Protein 7O9V (pdb70)

Sequence (246 aa):
MKQIEMKIEEILSKIYHIENEIARIKKLISQKANSQDVYNKTDLYPKTDLYTKTEMDTAMKQIEWKIEEILSKIYHIENEIGMKQIEMKIEEILSKIYHIENEIARIKKLISQKANSQDVYNKTDLYPKTDLYTKTEMDTAMKQIEWKIEEILSKIYHIENEIARMKQIEMKIEEILSKIYHIENEIARIKKLISQKANSQDVYNKTDLYPKTDLYTKTEMDTAMKQIEWKIEEILSKIYHIENEI

InterPro domains:
  IPR003961 Fibronectin type III [SM00060] (435-527)
  IPR003961 Fibronectin type III [SM00060] (544-638)
  IPR003961 Fibronectin type III [SM00060] (1003-1097)
  IPR003961 Fibronectin type III [SM00060] (1113-1208)
  IPR003961 Fibronectin type III [cd00063] (1116-1207)
  IPR013517 FG-GAP repeat [PF13517] (818-880)
  IPR013517 FG-GAP repeat [PF13517] (919-979)
  IPR013783 Immunoglobulin-like fold [G3DSA:2.60.40.10] (549-648)
  IPR013783 Immunoglobulin-like fold [G3DSA:2.60.40.10] (989-1116)
  IPR013783 Immunoglobulin-like fold [G3DSA:2.60.40.10] (1117-1208)
  IPR028994 Integrin alpha, N-terminal [SSF69318] (662-984)
  IPR036116 Fibronectin type III superfamily [SSF49265] (1002-1206)

Structure (mmCIF, N/CA/C/O backbone):
data_7O9V
#
_entry.id   7O9V
#
_cell.length_a   42.827
_cell.length_b   34.649
_cell.length_c   82.547
_cell.angle_alpha   90.000
_cell.angle_beta   93.480
_cell.angle_gamma   90.000
#
_symmetry.space_group_name_H-M   'P 1 21 1'
#
loop_
_entity.id
_entity.type
_entity.pdbx_description
1 polymer 'General control transcription factor GCN4,hypothetical protein OMM_04225 residues 244-274 from Candidatus Magnetoglobus multicellularis fused to GCN4 adaptors,General control transcription factor GCN4'
2 water water
#
loop_
_atom_site.group_PDB
_atom_site.id
_atom_site.type_symbol
_atom_site.label_atom_id
_atom_site.label_alt_id
_atom_site.label_comp_id
_atom_sit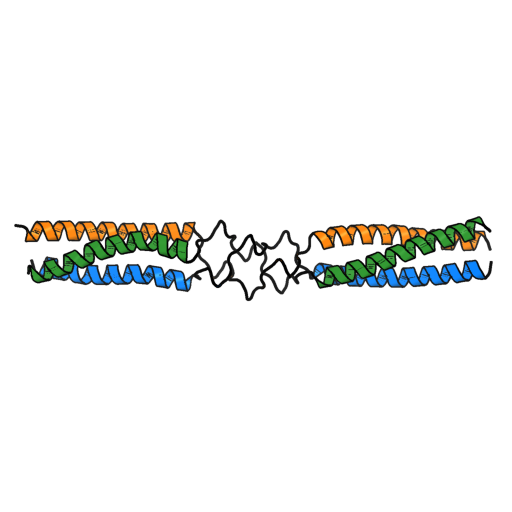e.label_asym_id
_atom_site.label_entity_id
_atom_site.label_seq_id
_atom_site.pdbx_PDB_ins_code
_atom_site.Cartn_x
_atom_site.Cartn_y
_atom_site.Cartn_z
_atom_site.occupancy
_atom_site.B_iso_or_equiv
_atom_site.auth_seq_id
_atom_site.auth_comp_id
_atom_site.auth_asym_id
_atom_site.auth_atom_id
_atom_site.pdbx_PDB_model_num
ATOM 1 N N . MET A 1 6 ? 24.449 3.871 -19.574 1.00 66.70 216 MET A N 1
ATOM 2 C CA . MET A 1 6 ? 24.232 2.454 -19.131 1.00 66.69 216 MET A CA 1
ATOM 3 C C . MET A 1 6 ? 25.166 2.010 -18.013 1.00 62.09 216 MET A C 1
ATOM 4 O O . MET A 1 6 ? 24.691 1.416 -17.027 1.00 62.08 216 MET A O 1
ATOM 9 N N . LYS A 1 7 ? 26.472 2.269 -18.155 1.00 57.60 217 LYS A N 1
ATOM 10 C CA . LYS A 1 7 ? 27.468 1.948 -17.098 1.00 55.04 217 LYS A C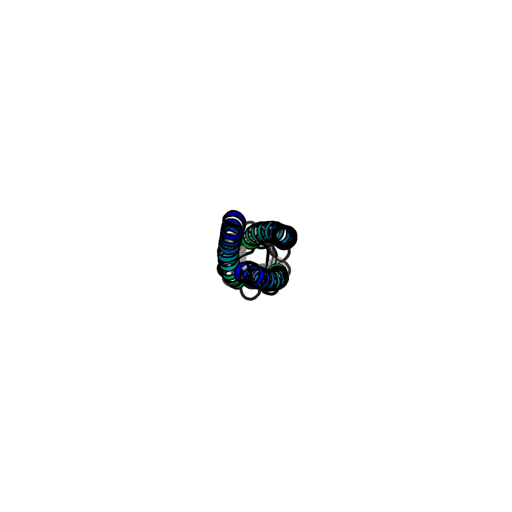A 1
ATOM 11 C C . LYS A 1 7 ? 27.142 2.608 -15.745 1.00 51.23 217 LYS A C 1
ATO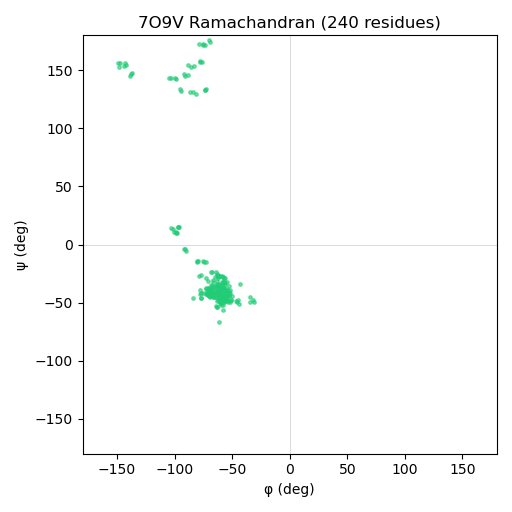M 12 O O . LYS A 1 7 ? 27.443 2.056 -14.679 1.00 46.93 217 LYS A O 1
ATOM 14 N N . GLN A 1 8 ? 26.488 3.766 -15.805 1.00 47.92 218 GLN A N 1
ATOM 15 C CA . GLN A 1 8 ? 26.121 4.501 -14.613 1.00 48.14 218 GLN A CA 1
ATOM 16 C C . GLN A 1 8 ? 24.935 3.957 -13.883 1.00 43.42 218 GLN A C 1
ATOM 17 O O . GLN A 1 8 ? 24.924 3.887 -12.659 1.00 40.56 218 GLN A O 1
ATOM 23 N N . ILE A 1 9 ? 23.932 3.574 -14.645 1.00 43.51 219 ILE A N 1
ATOM 24 C CA . ILE A 1 9 ? 22.783 2.924 -14.090 1.00 43.25 219 ILE A CA 1
ATOM 25 C C . ILE A 1 9 ? 23.244 1.634 -13.417 1.00 40.54 219 ILE A C 1
ATOM 26 O O . ILE A 1 9 ? 22.918 1.403 -12.257 1.00 38.53 219 ILE A O 1
ATOM 31 N N . GLU A 1 10 ? 24.029 0.816 -14.107 1.00 40.47 220 GLU A N 1
ATOM 32 C CA . GLU A 1 10 ? 24.464 -0.445 -13.491 1.00 42.47 220 GLU A CA 1
ATOM 33 C C . GLU A 1 10 ? 25.195 -0.248 -12.135 1.00 38.63 220 GLU A C 1
ATOM 34 O O . GLU A 1 10 ? 25.056 -1.070 -11.172 1.00 37.03 220 GLU A O 1
ATOM 40 N N . MET A 1 11 ? 25.951 0.855 -12.064 1.00 37.52 221 MET A N 1
ATOM 41 C CA . MET A 1 11 ? 26.725 1.213 -10.874 1.00 35.84 221 MET A CA 1
ATOM 42 C C . MET A 1 11 ? 25.862 1.702 -9.753 1.00 31.32 221 MET A C 1
ATOM 43 O O . MET A 1 11 ? 26.172 1.461 -8.590 1.00 28.26 221 MET A O 1
ATOM 48 N N . LYS A 1 12 ? 24.832 2.473 -10.123 1.00 29.04 222 LYS A N 1
ATOM 49 C CA . LYS A 1 12 ? 23.867 2.961 -9.195 1.00 26.51 222 LYS A CA 1
ATOM 50 C C . LYS A 1 12 ? 23.072 1.789 -8.663 1.00 23.28 222 LYS A C 1
ATOM 51 O O . LYS A 1 12 ? 22.826 1.721 -7.471 1.00 21.60 222 LYS A O 1
ATOM 57 N N . ILE A 1 13 ? 22.694 0.837 -9.494 1.00 22.13 223 ILE A N 1
ATOM 58 C CA . ILE A 1 13 ? 22.020 -0.363 -8.960 1.00 22.21 223 ILE A CA 1
ATOM 59 C C . ILE A 1 13 ? 22.784 -1.014 -7.784 1.00 21.18 223 ILE A C 1
ATOM 60 O O . ILE A 1 13 ? 22.192 -1.349 -6.753 1.00 20.55 223 ILE A O 1
ATOM 65 N N . GLU A 1 14 ? 24.094 -1.199 -7.968 1.00 22.19 224 GLU A N 1
ATOM 66 C CA . GLU A 1 14 ? 24.928 -1.789 -6.982 1.00 22.09 224 GLU A CA 1
ATOM 67 C C . GLU A 1 14 ? 25.029 -1.005 -5.704 1.00 20.71 224 GLU A C 1
ATOM 68 O O . GLU A 1 14 ? 25.047 -1.544 -4.603 1.00 19.15 224 GLU A O 1
ATOM 74 N N . GLU A 1 15 ? 25.114 0.309 -5.854 1.00 21.65 225 GLU A N 1
ATOM 75 C CA . GLU A 1 15 ? 25.088 1.257 -4.735 1.00 21.58 225 GLU A CA 1
ATOM 76 C C . GLU A 1 15 ? 23.783 1.223 -3.953 1.00 19.89 225 GLU A C 1
ATOM 77 O O . GLU A 1 15 ? 23.769 1.157 -2.736 1.00 19.75 225 GLU A O 1
ATOM 83 N N . ILE A 1 16 ? 22.662 1.160 -4.645 1.00 18.67 226 ILE A N 1
ATOM 84 C CA . ILE A 1 16 ? 21.404 0.938 -3.997 1.00 17.82 226 ILE A CA 1
ATOM 85 C C . ILE A 1 16 ? 21.343 -0.383 -3.244 1.00 16.56 226 ILE A C 1
ATOM 86 O O . ILE A 1 16 ? 21.014 -0.414 -2.048 1.00 15.33 226 ILE A O 1
ATOM 91 N N . LEU A 1 17 ? 21.727 -1.468 -3.907 1.00 16.82 227 LEU A N 1
ATOM 92 C CA . LEU A 1 17 ? 21.787 -2.756 -3.195 1.00 16.66 227 LEU A CA 1
ATOM 93 C C . LEU A 1 17 ? 22.594 -2.718 -1.918 1.00 15.93 227 LEU A C 1
ATOM 94 O O . LEU A 1 17 ? 22.176 -3.250 -0.921 1.00 15.41 227 LEU A O 1
ATOM 99 N N . SER A 1 18 ? 23.721 -2.037 -1.929 1.00 16.46 228 SER A N 1
ATOM 100 C CA . SER A 1 18 ? 24.528 -1.911 -0.719 1.00 17.79 228 SER A CA 1
ATOM 101 C C . SER A 1 18 ? 23.834 -1.210 0.440 1.00 18.46 228 SER A C 1
ATOM 102 O O . SER A 1 18 ? 23.946 -1.629 1.607 1.00 18.92 228 SER A O 1
ATOM 105 N N . LYS A 1 19 ? 23.119 -0.119 0.102 1.00 18.77 229 LYS A N 1
ATOM 106 C CA . LYS A 1 19 ? 22.333 0.597 1.011 1.00 19.13 229 LYS A CA 1
ATOM 107 C C . LYS A 1 19 ? 21.239 -0.259 1.541 1.00 17.67 229 LYS A C 1
ATOM 108 O O . LYS A 1 19 ? 20.983 -0.283 2.738 1.00 17.19 229 LYS A O 1
ATOM 114 N N . ILE A 1 20 ? 20.616 -1.004 0.671 1.00 16.83 230 ILE A N 1
ATOM 115 C CA . ILE A 1 20 ? 19.630 -1.983 1.146 1.00 16.95 230 ILE A CA 1
ATOM 116 C C . ILE A 1 20 ? 20.211 -2.995 2.112 1.00 16.67 230 ILE A C 1
ATOM 117 O O . ILE A 1 20 ? 19.606 -3.265 3.159 1.00 16.66 230 ILE A O 1
ATOM 122 N N . TYR A 1 21 ? 21.379 -3.547 1.802 1.00 17.65 231 TYR A N 1
ATOM 123 C CA . TYR A 1 21 ? 21.956 -4.495 2.755 1.00 18.34 231 TYR A CA 1
ATOM 124 C C . TYR A 1 21 ? 22.190 -3.898 4.155 1.00 17.61 231 TYR A C 1
ATOM 125 O O . TYR A 1 21 ? 21.829 -4.443 5.182 1.00 17.43 231 TYR A O 1
ATOM 134 N N . HIS A 1 22 ? 22.713 -2.702 4.169 1.00 18.33 232 HIS A N 1
ATOM 135 C CA . HIS A 1 22 ? 22.964 -1.995 5.405 1.00 19.45 232 HIS A CA 1
ATOM 136 C C . HIS A 1 22 ? 21.731 -1.620 6.164 1.00 18.89 232 HIS A C 1
ATOM 137 O O . HIS A 1 22 ? 21.674 -1.846 7.381 1.00 19.76 232 HIS A O 1
ATOM 144 N N . ILE A 1 23 ? 20.702 -1.134 5.474 1.00 18.93 233 ILE A N 1
ATOM 145 C CA . ILE A 1 23 ? 19.401 -0.942 6.105 1.00 19.28 233 ILE A CA 1
ATOM 146 C C . ILE A 1 23 ? 18.869 -2.240 6.721 1.00 19.09 233 ILE A C 1
ATOM 147 O O . ILE A 1 23 ? 18.392 -2.229 7.837 1.00 19.20 233 ILE A O 1
ATOM 152 N N . GLU A 1 24 ? 18.945 -3.366 6.021 1.00 19.43 234 GLU A N 1
ATOM 153 C CA . GLU A 1 24 ? 18.432 -4.598 6.599 1.00 19.90 234 GLU A CA 1
ATOM 154 C C . GLU A 1 24 ? 19.175 -4.986 7.886 1.00 20.30 234 GLU A C 1
ATOM 155 O O . GLU A 1 24 ? 18.598 -5.533 8.825 1.00 19.38 234 GLU A O 1
ATOM 161 N N . ASN A 1 25 ? 20.472 -4.691 7.933 1.00 21.03 235 ASN A N 1
ATOM 162 C CA . ASN A 1 25 ? 21.269 -4.952 9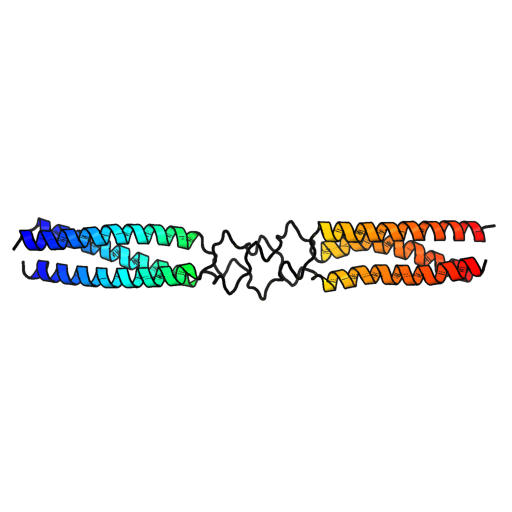.125 1.00 22.74 235 ASN A CA 1
ATOM 163 C C . ASN A 1 25 ? 20.860 -4.090 10.297 1.00 22.40 235 ASN A C 1
ATOM 164 O O . ASN A 1 25 ? 20.761 -4.525 11.448 1.00 22.11 235 ASN A O 1
ATOM 169 N N . GLU A 1 26 ? 20.631 -2.819 10.008 1.00 24.48 236 GLU A N 1
ATOM 170 C CA . GLU A 1 26 ? 20.121 -1.883 11.020 1.00 25.53 236 GLU A CA 1
ATOM 171 C C . GLU A 1 26 ? 18.775 -2.324 11.530 1.00 23.90 236 GLU A C 1
ATOM 172 O O . GLU A 1 26 ? 18.532 -2.310 12.709 1.00 23.51 236 GLU A O 1
ATOM 178 N N . ILE A 1 27 ? 17.884 -2.688 10.634 1.00 22.05 237 ILE A N 1
ATOM 179 C CA . ILE A 1 27 ? 16.581 -3.160 11.069 1.00 23.01 237 ILE A CA 1
ATOM 180 C C . ILE A 1 27 ? 16.666 -4.344 12.065 1.00 23.51 237 ILE A C 1
ATOM 181 O O . ILE A 1 27 ? 16.009 -4.356 13.078 1.00 23.71 237 ILE A O 1
ATOM 186 N N . ALA A 1 28 ? 17.499 -5.338 11.766 1.00 23.97 238 ALA A N 1
ATOM 187 C CA . ALA A 1 28 ? 17.678 -6.461 12.666 1.00 24.89 238 ALA A CA 1
ATOM 188 C C . ALA A 1 28 ? 18.165 -6.037 14.059 1.00 26.20 238 ALA A C 1
ATOM 189 O O . ALA A 1 28 ? 17.649 -6.474 15.065 1.00 25.65 238 ALA A O 1
ATOM 191 N N . ARG A 1 29 ? 19.161 -5.172 14.086 1.00 28.12 239 ARG A N 1
ATOM 192 C CA . ARG A 1 29 ? 19.659 -4.570 15.318 1.00 31.63 239 ARG A CA 1
ATOM 193 C C . ARG A 1 29 ? 18.601 -3.801 16.105 1.00 31.46 239 ARG A C 1
ATOM 194 O O . ARG A 1 29 ? 18.501 -3.918 17.314 1.00 32.53 239 ARG A O 1
ATOM 202 N N . ILE A 1 30 ? 17.856 -2.957 15.414 1.00 30.61 240 ILE A N 1
ATOM 203 C CA . ILE A 1 30 ? 16.755 -2.217 16.025 1.00 29.98 240 ILE A CA 1
ATOM 204 C C . ILE A 1 30 ? 15.743 -3.147 16.649 1.00 28.85 240 ILE A C 1
ATOM 205 O O . ILE A 1 30 ? 15.322 -2.937 17.779 1.00 28.61 240 ILE A O 1
ATOM 210 N N . LYS A 1 31 ? 15.338 -4.182 15.925 1.00 28.08 241 LYS A N 1
ATOM 211 C CA . LYS A 1 31 ? 14.401 -5.154 16.483 1.00 28.86 241 LYS A CA 1
ATOM 212 C C . LYS A 1 31 ? 14.885 -5.830 17.762 1.00 30.67 241 LYS A C 1
ATOM 213 O O . LYS A 1 31 ? 14.077 -6.117 18.644 1.00 32.23 241 LYS A O 1
ATOM 219 N N . LYS A 1 32 ? 16.191 -6.101 17.846 1.00 31.27 242 LYS A N 1
ATOM 220 C CA . LYS A 1 32 ? 16.808 -6.656 19.053 1.00 33.30 242 LYS A CA 1
ATOM 221 C C . LYS A 1 32 ? 16.725 -5.702 20.239 1.00 33.03 242 LYS A C 1
ATOM 222 O O . LYS A 1 32 ? 16.382 -6.109 21.361 1.00 33.47 242 LYS A O 1
ATOM 228 N N . LEU A 1 33 ? 16.980 -4.428 19.984 1.00 32.24 243 LEU A N 1
ATOM 229 C CA . LEU A 1 33 ? 16.912 -3.408 21.019 1.00 34.47 243 LEU A CA 1
ATOM 230 C C . LEU A 1 33 ? 15.502 -3.114 21.432 1.00 35.67 243 LEU A C 1
ATOM 231 O O . LEU A 1 33 ? 15.224 -2.966 22.616 1.00 38.99 243 LEU A O 1
ATOM 236 N N . ILE A 1 34 ? 14.610 -3.030 20.455 1.00 35.07 244 ILE A N 1
ATOM 237 C CA . ILE A 1 34 ? 13.199 -2.839 20.727 1.00 36.73 244 ILE A CA 1
ATOM 238 C C . ILE A 1 34 ? 12.686 -3.889 21.698 1.00 36.46 244 ILE A C 1
ATOM 239 O O . ILE A 1 34 ? 11.849 -3.602 22.544 1.00 38.96 244 ILE A O 1
ATOM 244 N N . SER A 1 35 ? 13.136 -5.125 21.539 1.00 35.64 245 SER A N 1
ATOM 245 C CA . SER A 1 35 ? 12.620 -6.229 22.334 1.00 35.51 245 SER A CA 1
ATOM 246 C C . SER A 1 35 ? 13.131 -6.155 23.772 1.00 35.78 245 SER A C 1
ATOM 247 O O . SER A 1 35 ? 12.579 -6.798 24.652 1.00 37.42 245 SER A O 1
ATOM 250 N N . GLN A 1 36 ? 14.153 -5.354 24.025 1.00 44.64 246 GLN A N 1
ATOM 251 C CA . GLN A 1 36 ? 14.584 -5.145 25.385 1.00 42.90 246 G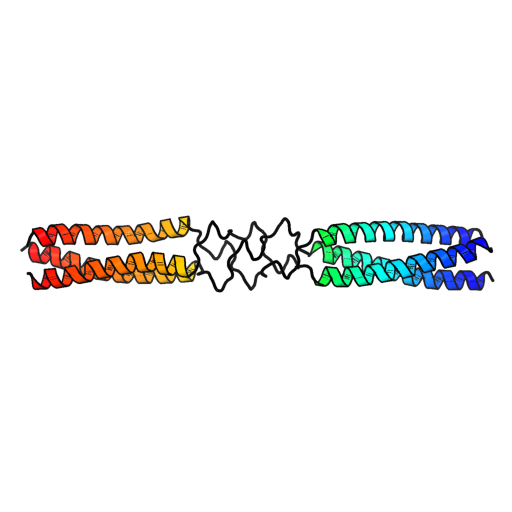LN A CA 1
ATOM 252 C C . GLN A 1 36 ? 13.894 -3.983 26.046 1.00 40.88 246 GLN A C 1
ATOM 253 O O . GLN A 1 36 ? 14.114 -3.761 27.220 1.00 39.76 246 GLN A O 1
ATOM 259 N N . LYS A 1 37 ? 13.075 -3.225 25.316 1.00 40.67 247 LYS A N 1
ATOM 260 C CA . LYS A 1 37 ? 12.317 -2.098 25.903 1.00 40.00 247 LYS A CA 1
ATOM 261 C C . LYS A 1 37 ? 10.978 -2.517 26.472 1.00 40.89 247 LYS A C 1
ATOM 262 O O . LYS A 1 37 ? 10.403 -3.519 26.073 1.00 42.18 247 LYS A O 1
ATOM 268 N N . ALA A 1 38 ? 10.512 -1.733 27.437 1.00 40.30 248 ALA A N 1
ATOM 269 C CA . ALA A 1 38 ? 9.274 -2.002 28.127 1.00 41.49 248 ALA A CA 1
ATOM 270 C C . ALA A 1 38 ? 8.062 -1.460 27.354 1.00 44.01 248 ALA A C 1
ATOM 271 O O . ALA A 1 38 ? 8.067 -0.309 26.966 1.00 44.05 248 ALA A O 1
ATOM 273 N N . ASN A 1 39 ? 7.033 -2.293 27.177 1.00 47.06 249 ASN A N 1
ATOM 274 C CA . ASN A 1 39 ? 5.789 -1.860 26.554 1.00 52.20 249 ASN A CA 1
ATOM 275 C C . ASN A 1 39 ? 5.043 -1.004 27.519 1.00 54.04 249 ASN A C 1
ATOM 276 O O . ASN A 1 39 ? 4.909 -1.378 28.666 1.00 51.76 249 ASN A O 1
ATOM 281 N N . SER A 1 40 ? 4.548 0.146 27.076 1.00 58.41 250 SER A N 1
ATOM 282 C CA . SER A 1 40 ? 3.878 1.021 28.011 1.00 61.22 250 SER A CA 1
ATOM 283 C C . SER A 1 40 ? 2.646 0.356 28.603 1.00 65.52 250 SER A C 1
ATOM 284 O O . SER A 1 40 ? 2.245 0.684 29.700 1.00 65.32 250 SER A O 1
ATOM 287 N N . GLN A 1 41 ? 2.056 -0.574 27.857 1.00 70.55 251 GLN A N 1
ATOM 288 C CA . GLN A 1 41 ? 0.960 -1.431 28.338 1.00 76.21 251 GLN A CA 1
ATOM 289 C C . GLN A 1 41 ? 1.306 -2.248 29.575 1.00 72.29 251 GLN A C 1
ATOM 290 O O . GLN A 1 41 ? 0.434 -2.544 30.372 1.00 76.09 251 GLN A O 1
ATOM 296 N N . ASP A 1 42 ? 2.562 -2.646 29.712 1.00 67.07 252 ASP A N 1
ATOM 297 C CA . ASP A 1 42 ? 2.987 -3.513 30.814 1.00 64.31 252 ASP A CA 1
ATOM 298 C C . ASP A 1 42 ? 3.604 -2.735 31.991 1.00 59.66 252 ASP A C 1
ATOM 299 O O . ASP A 1 42 ? 4.278 -3.327 32.828 1.00 57.16 252 ASP A O 1
ATOM 304 N N . VAL A 1 43 ? 3.421 -1.418 32.036 1.00 59.45 253 VAL A N 1
ATOM 305 C CA . VAL A 1 43 ? 3.976 -0.608 33.098 1.00 55.90 253 VAL A CA 1
ATOM 306 C C . VAL A 1 43 ? 2.994 0.485 33.428 1.00 59.96 253 VAL A C 1
ATOM 307 O O . VAL A 1 43 ? 2.178 0.872 32.595 1.00 65.39 253 VAL A O 1
ATOM 311 N N . TYR A 1 44 ? 3.044 0.958 34.657 1.00 58.11 254 TYR A N 1
ATOM 312 C CA . TYR A 1 44 ? 2.276 2.131 35.034 1.00 62.74 254 TYR A CA 1
ATOM 313 C C . TYR A 1 44 ? 3.173 3.323 34.825 1.00 63.06 254 TYR A C 1
ATOM 314 O O . TYR A 1 44 ? 4.383 3.232 35.022 1.00 60.05 254 TYR A O 1
ATOM 323 N N . ASN A 1 45 ? 2.577 4.444 34.444 1.00 69.68 255 ASN A N 1
ATOM 324 C CA . ASN A 1 45 ? 3.294 5.709 34.367 1.00 72.35 255 ASN A CA 1
ATOM 325 C C . ASN A 1 45 ? 3.529 6.267 35.762 1.00 72.90 255 ASN A C 1
ATOM 326 O O . ASN A 1 45 ? 2.989 5.756 36.729 1.00 71.18 255 ASN A O 1
ATOM 331 N N . LYS A 1 46 ? 4.311 7.338 35.840 1.00 76.20 256 LYS A N 1
ATOM 332 C CA . LYS A 1 46 ? 4.497 8.117 37.070 1.00 78.93 256 LYS A CA 1
ATOM 333 C C . LYS A 1 46 ? 3.175 8.679 37.632 1.00 85.52 256 LYS A C 1
ATOM 334 O O . LYS A 1 46 ? 3.039 8.907 38.839 1.00 85.61 256 LYS A O 1
ATOM 340 N N . THR A 1 47 ? 2.208 8.915 36.748 1.00 91.83 257 THR A N 1
ATOM 341 C CA . THR A 1 47 ? 0.893 9.401 37.155 1.00 99.48 257 THR A CA 1
ATOM 342 C C . THR A 1 47 ? -0.029 8.295 37.685 1.00 97.59 257 THR A C 1
ATOM 343 O O . THR A 1 47 ? -1.039 8.596 38.293 1.00 103.33 257 THR A O 1
ATOM 347 N N . ASP A 1 48 ? 0.311 7.030 37.450 1.00 91.92 258 ASP A N 1
ATOM 348 C CA . ASP A 1 48 ? -0.498 5.898 37.938 1.00 90.19 258 ASP A CA 1
ATOM 349 C C . ASP A 1 48 ? 0.077 5.300 39.228 1.00 81.85 258 ASP A C 1
ATOM 350 O O . ASP A 1 48 ? -0.357 4.231 39.679 1.00 77.24 258 ASP A O 1
ATOM 355 N N . LEU A 1 49 ? 1.038 6.007 39.818 1.00 78.90 259 LEU A N 1
ATOM 356 C CA . LEU A 1 49 ? 1.803 5.483 40.917 1.00 73.58 259 LEU A CA 1
ATOM 357 C C . LEU A 1 49 ? 2.218 6.574 41.875 1.00 76.06 259 LEU A C 1
ATOM 358 O O . LEU A 1 49 ? 2.364 7.747 41.505 1.00 80.46 259 LEU A O 1
ATOM 363 N N . TYR A 1 50 ? 2.398 6.141 43.120 1.00 73.35 260 TYR A N 1
ATOM 364 C CA . TYR A 1 50 ? 3.036 6.912 44.173 1.00 74.64 260 TYR A CA 1
ATOM 365 C C . TYR A 1 50 ?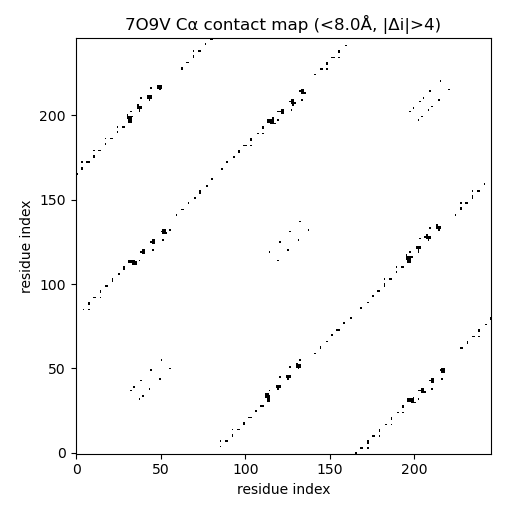 4.483 6.444 44.309 1.00 69.15 260 TYR A C 1
ATOM 366 O O . TYR A 1 50 ? 4.759 5.237 44.212 1.00 64.22 260 TYR A O 1
ATOM 375 N N . PRO A 1 51 ? 5.400 7.384 44.593 1.00 72.14 261 PRO A N 1
ATOM 376 C CA . PRO A 1 51 ? 6.792 7.055 44.864 1.00 69.91 261 PRO A CA 1
ATOM 377 C C . PRO A 1 51 ? 7.011 6.470 46.261 1.00 67.77 261 PRO A C 1
ATOM 378 O O . PRO A 1 51 ? 6.204 6.703 47.173 1.00 68.56 261 PRO A O 1
ATOM 382 N N . LYS A 1 52 ? 8.112 5.734 46.410 1.00 64.90 262 LYS A N 1
ATOM 383 C CA . LYS A 1 52 ? 8.645 5.318 47.714 1.00 64.47 262 LYS A CA 1
ATOM 384 C C . LYS A 1 52 ? 8.401 6.320 48.860 1.00 68.91 262 LYS A C 1
ATOM 385 O O . LYS A 1 52 ? 7.968 5.958 49.965 1.00 67.24 262 LYS A O 1
ATOM 391 N N . THR A 1 53 ? 8.700 7.581 48.584 1.00 74.27 263 THR A N 1
ATOM 392 C CA . THR A 1 53 ? 8.607 8.628 49.599 1.00 79.58 263 THR A CA 1
ATOM 393 C C . THR A 1 53 ? 7.182 8.849 50.145 1.00 78.72 263 THR A C 1
ATOM 394 O O . THR A 1 53 ? 7.032 9.303 51.275 1.00 81.24 263 THR A O 1
ATOM 398 N N . ASP A 1 54 ? 6.163 8.517 49.346 1.00 75.15 264 ASP A N 1
ATOM 399 C CA . ASP A 1 54 ? 4.752 8.742 49.694 1.00 75.74 264 ASP A CA 1
ATOM 400 C C . ASP A 1 54 ? 3.999 7.505 50.219 1.00 69.48 264 ASP A C 1
ATOM 401 O O . ASP A 1 54 ? 2.772 7.526 50.315 1.00 69.32 264 ASP A O 1
ATOM 406 N N . LEU A 1 55 ? 4.728 6.427 50.525 1.00 64.01 265 LEU A N 1
ATOM 407 C CA . LEU A 1 55 ? 4.134 5.124 50.882 1.00 57.87 265 LEU A CA 1
ATOM 408 C C . LEU A 1 55 ? 4.834 4.441 52.039 1.00 56.71 265 LEU A C 1
ATOM 409 O O . LEU A 1 55 ? 6.066 4.577 52.217 1.00 57.80 265 LEU A O 1
ATOM 414 N N . TYR A 1 56 ? 4.027 3.715 52.820 1.00 54.77 266 TYR A N 1
ATOM 415 C CA . TYR A 1 56 ? 4.525 2.790 53.791 1.00 53.00 266 TYR A CA 1
ATOM 416 C C . TYR A 1 56 ? 4.568 1.413 53.179 1.00 48.59 266 TYR A C 1
ATOM 417 O O . TYR A 1 56 ? 3.595 0.958 52.562 1.00 48.10 266 TYR A O 1
ATOM 426 N N . THR A 1 57 ? 5.709 0.765 53.374 1.00 46.96 267 THR A N 1
ATOM 427 C CA . THR A 1 57 ? 5.930 -0.650 53.072 1.00 44.19 267 THR A CA 1
ATOM 428 C C . THR A 1 57 ? 5.157 -1.530 54.031 1.00 43.44 267 THR A C 1
ATOM 429 O O . THR A 1 57 ? 4.559 -1.010 54.982 1.00 43.99 267 THR A O 1
ATOM 433 N N . LYS A 1 58 ? 5.197 -2.850 53.819 1.00 42.59 268 LYS A N 1
ATOM 434 C CA . LYS A 1 58 ? 4.576 -3.798 54.757 1.00 43.30 268 LYS A CA 1
ATOM 435 C C . LYS A 1 58 ? 5.088 -3.610 56.187 1.00 44.60 268 LYS A C 1
ATOM 436 O O . LYS A 1 58 ? 4.292 -3.583 57.134 1.00 44.39 268 LYS A O 1
ATOM 442 N N . THR A 1 59 ? 6.404 -3.466 56.373 1.00 45.70 269 THR A N 1
ATOM 443 C CA . THR A 1 59 ? 6.932 -3.350 57.738 1.00 48.30 269 THR A CA 1
ATOM 444 C C . THR A 1 59 ? 6.532 -2.054 58.412 1.00 47.94 269 THR A C 1
ATOM 445 O O . THR A 1 59 ? 6.216 -2.033 59.584 1.00 49.73 269 THR A O 1
ATOM 449 N N . GLU A 1 60 ? 6.545 -0.976 57.662 1.00 48.33 270 GLU A N 1
ATOM 450 C CA . GLU A 1 60 ? 6.137 0.296 58.194 1.00 50.86 270 GLU A CA 1
ATOM 451 C C . GLU A 1 60 ? 4.669 0.285 58.614 1.00 50.11 270 GLU A C 1
ATOM 452 O O . GLU A 1 60 ? 4.288 0.924 59.609 1.00 51.46 270 GLU A O 1
ATOM 458 N N . MET A 1 61 ? 3.852 -0.469 57.880 1.00 37.49 271 MET A N 1
ATOM 459 C CA . MET A 1 61 ? 2.454 -0.742 58.261 1.00 37.43 271 MET A CA 1
ATOM 460 C C . MET A 1 61 ? 2.313 -1.682 59.447 1.00 35.22 271 MET A C 1
ATOM 461 O O . MET A 1 61 ? 1.494 -1.453 60.326 1.00 34.68 271 MET A O 1
ATOM 466 N N . ASP A 1 62 ? 3.120 -2.728 59.482 1.00 34.22 272 ASP A N 1
ATOM 467 C CA . ASP A 1 62 ? 3.124 -3.642 60.597 1.00 34.21 272 ASP A CA 1
ATOM 468 C C . ASP A 1 62 ? 3.550 -2.943 61.882 1.00 33.17 272 ASP A C 1
ATOM 469 O O . ASP A 1 62 ? 3.055 -3.240 62.933 1.00 32.37 272 ASP A O 1
ATOM 474 N N . THR A 1 63 ? 4.480 -2.017 61.765 1.00 34.50 273 THR A N 1
ATOM 475 C CA . THR A 1 63 ? 4.883 -1.125 62.863 1.00 35.50 273 THR A CA 1
ATOM 476 C C . THR A 1 63 ? 3.783 -0.187 63.356 1.00 34.34 273 THR A C 1
ATOM 477 O O . THR A 1 63 ? 3.476 -0.104 64.541 1.00 33.44 273 THR A O 1
ATOM 481 N N . ALA A 1 64 ? 3.198 0.544 62.438 1.00 35.63 274 ALA A N 1
ATOM 482 C CA . ALA A 1 64 ? 2.093 1.421 62.785 1.00 35.90 274 ALA A CA 1
ATOM 483 C C . ALA A 1 64 ? 0.964 0.693 63.443 1.00 34.63 274 ALA A C 1
ATOM 484 O O . ALA A 1 64 ? 0.345 1.223 64.354 1.00 37.80 274 ALA A O 1
ATOM 486 N N . MET A 1 65 ? 0.662 -0.509 62.973 1.00 35.14 275 MET A N 1
ATOM 487 C CA . MET A 1 65 ? -0.437 -1.298 63.529 1.00 34.65 275 MET A CA 1
ATOM 488 C C . MET A 1 65 ? -0.083 -1.797 64.911 1.00 31.59 275 MET A C 1
ATOM 489 O O . MET A 1 65 ? -0.927 -1.847 65.768 1.00 29.19 275 MET A O 1
ATOM 494 N N . LYS A 1 66 ? 1.181 -2.169 65.125 1.00 30.74 276 LYS A N 1
ATOM 495 C CA . LYS A 1 66 ? 1.662 -2.687 66.399 1.00 29.15 276 LYS A CA 1
ATOM 496 C C . LYS A 1 66 ? 1.645 -1.600 67.394 1.00 28.13 276 LYS A C 1
ATOM 497 O O . LYS A 1 66 ? 1.397 -1.851 68.552 1.00 26.47 276 LYS A O 1
ATOM 503 N N . GLN A 1 67 ? 1.934 -0.381 66.947 1.00 30.10 277 GLN A N 1
ATOM 504 C CA . GLN A 1 67 ? 1.825 0.773 67.829 1.00 33.13 277 GLN A CA 1
ATOM 505 C C . GLN A 1 67 ? 0.454 0.811 68.484 1.00 30.66 277 GLN A C 1
ATOM 506 O O . GLN A 1 67 ? 0.330 1.099 69.653 1.00 29.55 277 GLN A O 1
ATOM 512 N N . ILE A 1 68 ? -0.587 0.519 67.713 1.00 30.56 278 ILE A N 1
ATOM 513 C CA . ILE A 1 68 ? -1.914 0.434 68.279 1.00 28.37 278 ILE A CA 1
ATOM 514 C C . ILE A 1 68 ? -2.069 -0.761 69.173 1.00 25.98 278 ILE A C 1
ATOM 515 O O . ILE A 1 68 ? -2.595 -0.643 70.251 1.00 25.60 278 ILE A O 1
ATOM 520 N N . GLU A 1 69 ? -1.595 -1.919 68.760 1.00 26.12 279 GLU A N 1
ATOM 521 C CA . GLU A 1 69 ? -1.706 -3.098 69.607 1.00 26.49 279 GLU A CA 1
ATOM 522 C C . GLU A 1 69 ? -0.953 -3.004 70.896 1.00 25.48 279 GLU A C 1
ATOM 523 O O . GLU A 1 69 ? -1.334 -3.633 71.888 1.00 25.40 279 GLU A O 1
ATOM 529 N N . TRP A 1 70 ? 0.162 -2.283 70.873 1.00 25.07 280 TRP A N 1
ATOM 530 C CA . TRP A 1 70 ? 0.954 -2.090 72.081 1.00 26.13 280 TRP A CA 1
ATOM 531 C C . TRP A 1 70 ? 0.216 -1.329 73.122 1.00 25.20 280 TRP A C 1
ATOM 532 O O . TRP A 1 70 ? 0.223 -1.695 74.273 1.00 24.55 280 TRP A O 1
ATOM 543 N N . LYS A 1 71 ? -0.434 -0.255 72.716 1.00 26.29 281 LYS A N 1
ATOM 544 C CA . LYS A 1 71 ? -1.281 0.460 73.626 1.00 26.30 281 LYS A CA 1
ATOM 545 C C . LYS A 1 71 ? -2.488 -0.317 74.087 1.00 24.22 281 LYS A C 1
ATOM 546 O O . LYS A 1 71 ? -2.809 -0.281 75.243 1.00 23.76 281 LYS A O 1
ATOM 552 N N . ILE A 1 72 ? -3.073 -1.122 73.238 1.00 22.90 282 ILE A N 1
ATOM 553 C CA . ILE A 1 72 ? -4.096 -2.041 73.708 1.00 23.18 282 ILE A CA 1
ATOM 554 C C . ILE A 1 72 ? -3.572 -2.977 74.817 1.00 22.34 282 ILE A C 1
ATOM 555 O O . ILE A 1 72 ? -4.246 -3.194 75.806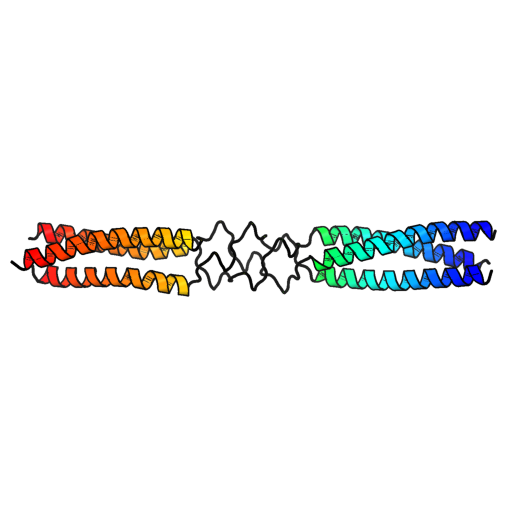 1.00 23.04 282 ILE A O 1
ATOM 560 N N . GLU A 1 73 ? -2.383 -3.525 74.653 1.00 22.53 283 GLU A N 1
ATOM 561 C CA . GLU A 1 73 ? -1.782 -4.368 75.688 1.00 23.14 283 GLU A CA 1
ATOM 562 C C . GLU A 1 73 ? -1.526 -3.675 76.998 1.00 21.98 283 GLU A C 1
ATOM 563 O O . GLU A 1 73 ? -1.835 -4.163 78.043 1.00 20.68 283 GLU A O 1
ATOM 569 N N . GLU A 1 74 ? -0.935 -2.502 76.896 1.00 22.27 284 GLU A N 1
ATOM 570 C CA . GLU A 1 74 ? -0.813 -1.558 78.005 1.00 22.61 284 GLU A CA 1
ATOM 571 C C . GLU A 1 74 ? -2.098 -1.370 78.793 1.00 21.36 284 GLU A C 1
ATOM 572 O O . GLU A 1 74 ? -2.118 -1.466 80.035 1.00 22.63 284 GLU A O 1
ATOM 578 N N . ILE A 1 75 ? -3.191 -1.131 78.091 1.00 20.09 285 ILE A N 1
ATOM 579 C CA . ILE A 1 75 ? -4.469 -0.940 78.745 1.00 19.95 285 ILE A CA 1
ATOM 580 C C . ILE A 1 75 ? -4.990 -2.233 79.344 1.00 19.20 285 ILE A C 1
ATOM 581 O O . ILE A 1 75 ? -5.553 -2.246 80.428 1.00 19.32 285 ILE A O 1
ATOM 586 N N . LEU A 1 76 ? -4.820 -3.334 78.624 1.00 19.03 286 LEU A N 1
ATOM 587 C CA . LEU A 1 76 ? -5.231 -4.666 79.170 1.00 20.02 286 LEU A CA 1
ATOM 588 C C . LEU A 1 76 ? -4.587 -4.993 80.493 1.00 21.33 286 LEU A C 1
ATOM 589 O O . LEU A 1 76 ? -5.272 -5.467 81.391 1.00 21.58 286 LEU A O 1
ATOM 594 N N . SER A 1 77 ? -3.294 -4.642 80.643 1.00 22.23 287 SER A N 1
ATOM 595 C CA . SER A 1 77 ? -2.563 -4.884 81.905 1.00 24.29 287 SER A CA 1
ATOM 596 C C . SER A 1 77 ? -3.009 -4.055 83.089 1.00 25.44 287 SER A C 1
ATOM 597 O O . SER A 1 77 ? -2.837 -4.420 84.252 1.00 27.79 287 SER A O 1
ATOM 600 N N . LYS A 1 78 ? -3.619 -2.927 82.814 1.00 25.83 288 LYS A N 1
ATOM 601 C CA . LYS A 1 78 ? -4.117 -2.095 83.884 1.00 26.26 288 LYS A CA 1
ATOM 602 C C . LYS A 1 78 ? -5.444 -2.567 84.298 1.00 25.23 288 LYS A C 1
ATOM 603 O O . LYS A 1 78 ? -5.737 -2.582 85.463 1.00 25.77 288 LYS A O 1
ATOM 609 N N . ILE A 1 79 ? -6.289 -2.834 83.313 1.00 26.05 289 ILE A N 1
ATOM 610 C CA . ILE A 1 79 ? -7.738 -3.175 83.530 1.00 27.92 289 ILE A CA 1
ATOM 611 C C . ILE A 1 79 ? -7.916 -4.259 84.499 1.00 30.16 289 ILE A C 1
ATOM 612 O O . ILE A 1 79 ? -8.651 -4.123 85.470 1.00 30.65 289 ILE A O 1
ATOM 617 N N . TYR A 1 80 ? -7.157 -5.331 84.280 1.00 34.93 290 TYR A N 1
ATOM 618 C CA . TYR A 1 80 ? -7.291 -6.519 85.082 1.00 39.19 290 TYR A CA 1
ATOM 619 C C . TYR A 1 80 ? -6.628 -6.357 86.439 1.00 43.83 290 TYR A C 1
ATOM 620 O O . TYR A 1 80 ? -7.076 -6.959 87.372 1.00 49.64 290 TYR A O 1
ATOM 629 N N . HIS A 1 81 ? -5.619 -5.499 86.569 1.00 49.93 291 HIS A N 1
ATOM 630 C CA . HIS A 1 81 ? -5.167 -5.078 87.894 1.00 54.89 291 HIS A CA 1
ATOM 631 C C . HIS A 1 81 ? -6.227 -4.253 88.621 1.00 54.87 291 HIS A C 1
ATOM 632 O O . HIS A 1 81 ? -6.418 -4.372 89.828 1.00 65.36 291 HIS A O 1
ATOM 639 N N . ILE A 1 82 ? -6.870 -3.356 87.899 1.00 51.52 292 ILE A N 1
ATOM 640 C CA . ILE A 1 82 ? -7.877 -2.469 88.484 1.00 50.73 292 ILE A CA 1
ATOM 641 C C . ILE A 1 82 ? -9.135 -3.216 88.914 1.00 48.03 292 ILE A C 1
ATOM 642 O O . ILE A 1 82 ? -9.668 -2.972 89.997 1.00 45.45 292 ILE A O 1
ATOM 647 N N . GLU A 1 83 ? -9.611 -4.129 88.087 1.00 47.25 293 GLU A N 1
ATOM 648 C CA . GLU A 1 83 ? -10.754 -4.938 88.517 1.00 50.77 293 GLU A CA 1
ATOM 649 C C . GLU A 1 83 ? -10.375 -5.793 89.760 1.00 52.91 293 GLU A C 1
ATOM 650 O O . GLU A 1 83 ? -11.091 -5.790 90.782 1.00 51.31 293 GLU A O 1
ATOM 656 N N . ASN A 1 84 ? -9.170 -6.358 89.766 1.00 58.22 294 ASN A N 1
ATOM 657 C CA . ASN A 1 84 ? -8.730 -7.129 90.930 1.00 63.47 294 ASN A CA 1
ATOM 658 C C . ASN A 1 84 ? -8.555 -6.205 92.168 1.00 62.84 294 ASN A C 1
ATOM 659 O O . ASN A 1 84 ? -8.844 -6.609 93.282 1.00 64.85 294 ASN A O 1
ATOM 664 N N . GLU A 1 85 ? -8.192 -4.941 91.964 1.00 66.05 295 GLU A N 1
ATOM 665 C CA . GLU A 1 85 ? -8.117 -3.979 93.077 1.00 68.90 295 GLU A CA 1
ATOM 666 C C . GLU A 1 85 ? -9.484 -3.640 93.681 1.00 69.03 295 GLU A C 1
ATOM 667 O O . GLU A 1 85 ? -9.584 -3.470 94.889 1.00 75.70 295 GLU A O 1
ATOM 673 N N . ILE A 1 86 ? -10.532 -3.571 92.869 1.00 67.86 296 ILE A N 1
ATOM 674 C CA . ILE A 1 86 ? -11.915 -3.377 93.390 1.00 69.76 296 ILE A CA 1
ATOM 675 C C . ILE A 1 86 ? -12.409 -4.366 94.483 1.00 68.88 296 ILE A C 1
ATOM 676 O O . ILE A 1 86 ? -12.846 -3.952 95.592 1.00 64.36 296 ILE A O 1
ATOM 681 N N . GLY B 1 5 ? 21.876 -5.195 -22.376 1.00 72.49 215 GLY B N 1
ATOM 682 C CA . GLY B 1 5 ? 21.438 -5.764 -21.064 1.00 69.59 215 GLY B CA 1
ATOM 683 C C . GLY B 1 5 ? 20.433 -4.899 -20.332 1.00 66.87 215 GLY B C 1
ATOM 684 O O . GLY B 1 5 ? 20.522 -4.722 -19.123 1.00 66.02 215 GLY B O 1
ATOM 685 N N . MET B 1 6 ? 19.467 -4.366 -21.069 1.00 66.45 216 MET B N 1
ATOM 686 C CA . MET B 1 6 ? 18.382 -3.604 -20.467 1.00 64.31 216 MET B CA 1
ATOM 687 C C . MET B 1 6 ? 17.462 -4.499 -19.661 1.00 58.20 216 MET B C 1
ATOM 688 O O . MET B 1 6 ? 17.110 -4.150 -18.541 1.00 54.27 216 MET B O 1
ATOM 693 N N . LYS B 1 7 ? 17.091 -5.654 -20.215 1.00 53.56 217 LYS B N 1
ATOM 694 C CA . LYS B 1 7 ? 16.310 -6.655 -19.465 1.00 51.63 217 LYS B CA 1
ATOM 695 C C . LYS B 1 7 ? 16.949 -7.084 -18.143 1.00 49.03 217 LYS B C 1
ATOM 696 O O . LYS B 1 7 ? 16.266 -7.453 -17.177 1.00 46.08 217 LYS B O 1
ATOM 702 N N . GLN B 1 8 ? 18.267 -7.079 -18.125 1.00 47.99 218 GLN B N 1
ATOM 703 C CA . GLN B 1 8 ? 19.012 -7.491 -16.960 1.00 48.28 218 GLN B CA 1
ATOM 704 C C . GLN B 1 8 ? 19.056 -6.443 -15.873 1.00 43.38 218 GLN B C 1
ATOM 705 O O . GLN B 1 8 ? 18.974 -6.755 -14.703 1.00 44.32 218 GLN B O 1
ATOM 711 N N . ILE B 1 9 ? 19.192 -5.193 -16.266 1.00 40.97 219 ILE B N 1
ATOM 712 C CA . ILE B 1 9 ? 19.065 -4.093 -15.336 1.00 38.51 219 ILE B CA 1
ATOM 713 C C . ILE B 1 9 ? 17.676 -4.114 -14.742 1.00 35.69 219 ILE B C 1
ATOM 714 O O . ILE B 1 9 ? 17.516 -4.094 -13.514 1.00 34.67 219 ILE B O 1
ATOM 719 N N . GLU B 1 10 ? 16.673 -4.200 -15.603 1.00 34.72 220 GLU B N 1
ATOM 720 C CA . GLU B 1 10 ? 15.294 -4.256 -15.181 1.00 34.56 220 GLU B CA 1
ATOM 721 C C . GLU B 1 10 ? 15.059 -5.364 -14.146 1.00 32.95 220 GLU B C 1
ATOM 722 O O . GLU B 1 10 ? 14.272 -5.185 -13.267 1.00 30.78 220 GLU B O 1
ATOM 728 N N . MET B 1 11 ? 15.745 -6.504 -14.263 1.00 33.93 221 MET B N 1
ATOM 729 C CA . MET B 1 11 ? 15.661 -7.617 -13.301 1.00 34.52 221 MET B CA 1
ATOM 730 C C . MET B 1 11 ? 16.208 -7.340 -11.904 1.00 31.64 221 MET B C 1
ATOM 731 O O . MET B 1 11 ? 15.611 -7.735 -10.888 1.00 30.30 221 MET B O 1
ATOM 736 N N . LYS B 1 12 ? 17.388 -6.708 -11.854 1.00 30.84 222 LYS B N 1
ATOM 737 C CA . LYS B 1 12 ? 17.922 -6.186 -10.599 1.00 29.40 222 LYS B CA 1
ATOM 738 C C . LYS B 1 12 ? 17.015 -5.084 -10.022 1.00 27.01 222 LYS B C 1
ATOM 739 O O . LYS B 1 12 ? 16.740 -5.063 -8.841 1.00 25.15 222 LYS B O 1
ATOM 745 N N . ILE B 1 13 ? 16.477 -4.203 -10.843 1.00 27.69 223 ILE B N 1
ATOM 746 C CA . ILE B 1 13 ? 15.490 -3.239 -10.315 1.00 28.30 223 ILE B CA 1
ATOM 747 C C . ILE B 1 13 ? 14.316 -3.898 -9.563 1.00 29.26 223 ILE B C 1
ATOM 748 O O . ILE B 1 13 ? 13.929 -3.447 -8.461 1.00 28.98 223 ILE B O 1
ATOM 753 N N . GLU B 1 14 ? 13.788 -4.992 -10.111 1.00 29.95 224 GLU B N 1
ATOM 754 C CA . GLU B 1 14 ? 12.695 -5.691 -9.491 1.00 30.86 224 GLU B CA 1
ATOM 755 C C . GLU B 1 14 ? 13.043 -6.336 -8.178 1.00 30.34 224 GLU B C 1
ATOM 756 O O . GLU B 1 14 ? 12.232 -6.350 -7.217 1.00 30.06 224 GLU B O 1
ATOM 762 N N . GLU B 1 15 ? 14.245 -6.883 -8.128 1.00 30.24 225 GLU B N 1
ATOM 763 C CA . GLU B 1 15 ? 14.788 -7.430 -6.890 1.00 31.34 225 GLU B CA 1
ATOM 764 C C . GLU B 1 15 ? 14.919 -6.381 -5.778 1.00 28.85 225 GLU B C 1
ATOM 765 O O . GLU B 1 15 ? 14.569 -6.596 -4.615 1.00 29.15 225 GLU B O 1
ATOM 771 N N . ILE B 1 16 ? 15.453 -5.221 -6.149 1.00 27.24 226 ILE B N 1
ATOM 772 C CA . ILE B 1 16 ? 15.567 -4.114 -5.245 1.00 24.32 226 ILE B CA 1
ATOM 773 C C . ILE B 1 16 ? 14.199 -3.726 -4.753 1.00 22.26 226 ILE B C 1
ATOM 774 O O . ILE B 1 16 ? 13.997 -3.578 -3.561 1.00 22.37 226 ILE B O 1
ATOM 779 N N . LEU B 1 17 ? 13.262 -3.513 -5.668 1.00 21.12 227 LEU B N 1
ATOM 780 C CA . LEU B 1 17 ? 11.920 -3.074 -5.265 1.00 20.45 227 LEU B CA 1
ATOM 781 C C . LEU B 1 17 ? 11.293 -3.945 -4.215 1.00 20.55 227 LEU B C 1
ATOM 782 O O . LEU B 1 17 ? 10.729 -3.463 -3.254 1.00 19.74 227 LEU B O 1
ATOM 787 N N . SER B 1 18 ? 11.415 -5.257 -4.384 1.00 21.99 228 SER B N 1
ATOM 788 C CA . SER B 1 18 ? 10.877 -6.168 -3.416 1.00 22.43 228 SER B CA 1
ATOM 789 C C . SER B 1 18 ? 11.475 -6.028 -2.033 1.00 21.44 228 SER B C 1
ATOM 790 O O . SER B 1 18 ? 10.794 -6.101 -0.999 1.00 20.61 228 SER B O 1
ATOM 793 N N . LYS B 1 19 ? 12.787 -5.848 -1.995 1.00 21.60 229 LYS B N 1
ATOM 794 C CA . LYS B 1 19 ? 13.450 -5.545 -0.741 1.00 21.68 229 LYS B CA 1
ATOM 795 C C . LYS B 1 19 ? 12.975 -4.231 -0.186 1.00 20.85 229 LYS B C 1
ATOM 796 O O . LYS B 1 19 ? 12.749 -4.082 1.008 1.00 21.30 229 LYS B O 1
ATOM 802 N N . ILE B 1 20 ? 12.837 -3.242 -1.044 1.00 20.63 230 ILE B N 1
ATOM 803 C CA . ILE B 1 20 ? 12.320 -1.967 -0.593 1.00 20.38 230 ILE B CA 1
ATOM 804 C C . ILE B 1 20 ? 10.910 -2.073 -0.035 1.00 19.59 230 ILE B C 1
ATOM 805 O O . ILE B 1 20 ? 10.612 -1.491 1.045 1.00 18.85 230 ILE B O 1
ATOM 810 N N . TYR B 1 21 ? 10.041 -2.824 -0.700 1.00 19.02 231 TYR B N 1
ATOM 811 C CA . TYR B 1 21 ? 8.690 -2.884 -0.189 1.00 19.91 231 TYR B CA 1
ATOM 812 C C . TYR B 1 21 ? 8.697 -3.452 1.237 1.00 20.28 231 TYR B C 1
ATOM 813 O O . TYR B 1 21 ? 8.027 -2.994 2.137 1.00 19.51 231 TYR B O 1
ATOM 822 N N . HIS B 1 22 ? 9.509 -4.434 1.452 1.00 21.14 232 HIS B N 1
ATOM 823 C CA . HIS B 1 22 ? 9.538 -5.063 2.702 1.00 23.09 232 HIS B CA 1
ATOM 824 C C . HIS B 1 22 ? 10.116 -4.185 3.778 1.00 22.10 232 HIS B C 1
ATOM 825 O O . HIS B 1 22 ? 9.606 -4.176 4.875 1.00 24.33 232 HIS B O 1
ATOM 832 N N . ILE B 1 23 ? 11.222 -3.508 3.480 1.00 22.26 233 ILE B N 1
ATOM 833 C CA . ILE B 1 23 ? 11.821 -2.528 4.391 1.00 21.13 233 ILE B CA 1
ATOM 834 C C . ILE B 1 23 ? 10.819 -1.451 4.789 1.00 20.19 233 ILE B C 1
ATOM 835 O O . ILE B 1 23 ? 10.653 -1.172 5.950 1.00 18.84 233 ILE B O 1
ATOM 840 N N . GLU B 1 24 ? 10.074 -0.944 3.843 1.00 20.86 234 GLU B N 1
ATOM 841 C CA . GLU B 1 24 ? 9.022 -0.003 4.197 1.00 23.28 234 GLU B CA 1
ATOM 842 C C . GLU B 1 24 ? 7.952 -0.526 5.151 1.00 23.57 234 GLU B C 1
ATOM 843 O O . GLU B 1 24 ? 7.524 0.172 6.058 1.00 23.43 234 GLU B O 1
ATOM 849 N N . ASN B 1 25 ? 7.568 -1.787 4.981 1.00 24.86 235 ASN B N 1
ATOM 850 C CA . ASN B 1 25 ? 6.643 -2.417 5.890 1.00 25.47 235 ASN B CA 1
ATOM 851 C C . ASN B 1 25 ? 7.217 -2.580 7.288 1.00 24.45 235 ASN B C 1
ATOM 852 O O . ASN B 1 25 ? 6.548 -2.354 8.281 1.00 22.82 235 ASN B O 1
ATOM 857 N N . GLU B 1 26 ? 8.462 -3.032 7.356 1.00 25.47 236 GLU B N 1
ATOM 858 C CA . GLU B 1 26 ? 9.138 -3.206 8.623 1.00 27.49 236 GLU B CA 1
ATOM 859 C C . GLU B 1 26 ? 9.234 -1.899 9.323 1.00 24.83 236 GLU B C 1
ATOM 860 O O . GLU B 1 26 ? 8.977 -1.813 10.500 1.00 25.91 236 GLU B O 1
ATOM 866 N N . ILE B 1 27 ? 9.640 -0.872 8.609 1.00 23.12 237 ILE B N 1
ATOM 867 C CA . ILE B 1 27 ? 9.736 0.442 9.228 1.00 23.46 237 ILE B CA 1
ATOM 868 C C . ILE B 1 27 ? 8.399 0.870 9.878 1.00 22.63 237 ILE B C 1
ATOM 869 O O . ILE B 1 27 ? 8.353 1.333 11.023 1.00 22.61 237 ILE B O 1
ATOM 874 N N . ALA B 1 28 ? 7.314 0.733 9.148 1.00 22.29 238 ALA B N 1
ATOM 875 C CA . ALA B 1 28 ? 5.984 1.075 9.688 1.00 22.99 238 ALA B CA 1
ATOM 876 C C . ALA B 1 28 ? 5.616 0.303 10.946 1.00 24.14 238 ALA B C 1
ATOM 877 O O . ALA B 1 28 ? 5.193 0.891 11.930 1.00 24.76 238 ALA B O 1
ATOM 879 N N . ARG B 1 29 ? 5.847 -1.015 10.932 1.00 25.81 239 ARG B N 1
ATOM 880 C CA . ARG B 1 29 ? 5.710 -1.867 12.108 1.00 27.45 239 ARG B CA 1
ATOM 881 C C . ARG B 1 29 ? 6.567 -1.461 13.309 1.00 27.07 239 ARG B C 1
ATOM 882 O O . ARG B 1 29 ? 6.083 -1.397 14.426 1.00 28.28 239 ARG B O 1
ATOM 890 N N . ILE B 1 30 ? 7.840 -1.228 13.072 1.00 26.36 240 ILE B N 1
ATOM 891 C CA . ILE B 1 30 ? 8.748 -0.748 14.100 1.00 27.92 240 ILE B CA 1
ATOM 892 C C . ILE B 1 30 ? 8.245 0.554 14.711 1.00 28.86 240 ILE B C 1
ATOM 893 O O . ILE B 1 30 ? 8.216 0.696 15.928 1.00 28.61 240 ILE B O 1
ATOM 898 N N . LYS B 1 31 ? 7.860 1.512 13.885 1.00 29.28 241 LYS B N 1
ATOM 899 C CA . LYS B 1 31 ? 7.318 2.766 14.421 1.00 32.13 241 LYS B CA 1
ATOM 900 C C . LYS B 1 31 ? 6.065 2.617 15.302 1.00 32.60 241 LYS B C 1
ATOM 901 O O . LYS B 1 31 ? 5.929 3.348 16.283 1.00 34.44 241 LYS B O 1
ATOM 907 N N . LYS B 1 32 ? 5.174 1.677 14.935 1.00 31.91 242 LYS B N 1
ATOM 908 C CA . LYS B 1 32 ? 4.025 1.318 15.728 1.00 32.24 242 LYS B CA 1
ATOM 909 C C . LYS B 1 32 ? 4.464 0.769 17.079 1.00 34.05 242 LYS B C 1
ATOM 910 O O . LYS B 1 32 ? 3.870 1.080 18.093 1.00 34.20 242 LYS B O 1
ATOM 912 N N . LEU B 1 33 ? 5.478 -0.108 17.062 1.00 35.28 243 LEU B N 1
ATOM 913 C CA . LEU B 1 33 ? 5.961 -0.810 18.240 1.00 36.03 243 LEU B CA 1
ATOM 914 C C . LEU B 1 33 ? 6.677 0.164 19.129 1.00 37.20 243 LEU B C 1
ATOM 915 O O . LEU B 1 33 ? 6.471 0.156 20.337 1.00 39.29 243 LEU B O 1
ATOM 920 N N . ILE B 1 34 ? 7.501 1.018 18.532 1.00 38.14 244 ILE B N 1
ATOM 921 C CA . ILE B 1 34 ? 8.209 2.077 19.256 1.00 41.56 244 ILE B CA 1
ATOM 922 C C . ILE B 1 34 ? 7.232 2.958 20.041 1.00 43.63 244 ILE B C 1
ATOM 923 O O . ILE B 1 34 ? 7.505 3.362 21.178 1.00 45.99 244 ILE B O 1
ATOM 928 N N . SER B 1 35 ? 6.071 3.223 19.452 1.00 43.59 245 SER B N 1
ATOM 929 C CA . SER B 1 35 ? 5.082 4.092 20.081 1.00 43.58 245 SER B CA 1
ATOM 930 C C . SER B 1 35 ? 4.350 3.391 21.224 1.00 42.69 245 SER B C 1
ATOM 931 O O . SER B 1 35 ? 3.724 4.061 22.020 1.00 46.64 245 SER B O 1
ATOM 934 N N . GLN B 1 36 ? 4.453 2.062 21.335 1.00 72.89 246 GLN B N 1
ATOM 935 C CA . GLN B 1 36 ? 3.941 1.330 22.495 1.00 70.79 246 GLN B CA 1
ATOM 936 C C . GLN B 1 36 ? 4.966 1.145 23.589 1.00 64.48 246 GLN B C 1
ATOM 937 O O . GLN B 1 36 ? 4.623 0.623 24.640 1.00 65.91 246 GLN B O 1
ATOM 943 N N . LYS B 1 37 ? 6.209 1.570 23.380 1.00 60.38 247 LYS B N 1
ATOM 944 C CA . LYS B 1 37 ? 7.215 1.485 24.434 1.00 55.39 247 LYS B CA 1
ATOM 945 C C . LYS B 1 37 ? 7.166 2.684 25.329 1.00 53.21 247 LYS B C 1
ATOM 946 O O . LYS B 1 37 ? 6.795 3.782 24.921 1.00 54.13 247 LYS B O 1
ATOM 952 N N . ALA B 1 38 ? 7.592 2.452 26.558 1.00 50.36 248 ALA B N 1
ATOM 953 C CA . ALA B 1 38 ? 7.581 3.449 27.564 1.00 49.46 248 ALA B CA 1
ATOM 954 C C . ALA B 1 38 ? 8.836 4.306 27.557 1.00 50.09 248 ALA B C 1
ATOM 955 O O . ALA B 1 38 ? 9.934 3.774 27.551 1.00 49.29 248 ALA B O 1
ATOM 957 N N . ASN B 1 39 ? 8.680 5.631 27.593 1.00 52.88 249 ASN B N 1
ATOM 958 C CA . ASN B 1 39 ? 9.817 6.547 27.712 1.00 55.90 249 ASN B CA 1
ATOM 959 C C . ASN B 1 39 ? 10.339 6.492 29.111 1.00 56.69 249 ASN B C 1
ATOM 960 O O . ASN B 1 39 ? 9.553 6.571 30.040 1.00 55.50 249 ASN B O 1
ATOM 965 N N . SER B 1 40 ? 11.651 6.369 29.288 1.00 59.59 250 SER B N 1
ATOM 966 C CA . SER B 1 40 ? 12.179 6.253 30.642 1.00 62.46 250 SER B CA 1
ATOM 967 C C . SER B 1 40 ? 11.850 7.510 31.468 1.00 67.17 250 SER B C 1
ATOM 968 O O . SER B 1 40 ? 11.715 7.437 32.691 1.00 67.19 250 SER B O 1
ATOM 971 N N . GLN B 1 41 ? 11.687 8.648 30.787 1.00 72.99 251 GLN B N 1
ATOM 972 C CA . GLN B 1 41 ? 11.196 9.902 31.402 1.00 78.29 251 GLN B CA 1
ATOM 973 C C . GLN B 1 41 ? 9.815 9.803 32.058 1.00 76.38 251 GLN B C 1
ATOM 974 O O . GLN B 1 41 ? 9.546 10.493 33.033 1.00 80.03 251 GLN B O 1
ATOM 980 N N . ASP B 1 42 ? 8.944 8.961 31.514 1.00 72.03 252 ASP B N 1
ATOM 981 C CA . ASP B 1 42 ? 7.578 8.819 32.021 1.00 70.09 252 ASP B CA 1
ATOM 982 C C . ASP B 1 42 ? 7.386 7.646 33.008 1.00 65.11 252 ASP B C 1
ATOM 983 O O . ASP B 1 42 ? 6.261 7.221 33.249 1.00 63.71 252 ASP B O 1
ATOM 988 N N . VAL B 1 43 ? 8.463 7.092 33.544 1.00 61.94 253 VAL B N 1
ATOM 989 C CA . VAL B 1 43 ? 8.337 5.967 34.435 1.00 58.86 253 VAL B CA 1
ATOM 990 C C . VAL B 1 43 ? 9.330 6.084 35.538 1.00 60.48 253 VAL B C 1
ATOM 991 O O . VAL B 1 43 ? 10.375 6.712 35.352 1.00 64.69 253 VAL B O 1
ATOM 995 N N . TYR B 1 44 ? 8.992 5.464 36.669 1.00 57.80 254 TYR B N 1
ATOM 996 C CA . TYR B 1 44 ? 9.903 5.335 37.774 1.00 58.74 254 TYR B CA 1
ATOM 997 C C . TYR B 1 44 ? 10.690 4.061 37.555 1.00 55.99 254 TYR B C 1
ATOM 998 O O . TYR B 1 44 ? 10.168 3.067 37.057 1.00 51.30 254 TYR B O 1
ATOM 1007 N N . ASN B 1 45 ? 11.947 4.098 37.965 1.00 59.57 255 ASN B N 1
ATOM 1008 C CA . ASN B 1 45 ? 12.773 2.913 37.985 1.00 60.63 255 ASN B CA 1
ATOM 1009 C C . ASN B 1 45 ? 12.367 1.994 39.128 1.00 57.42 255 ASN B C 1
ATOM 1010 O O . ASN B 1 45 ? 11.577 2.380 39.982 1.00 54.55 255 ASN B O 1
ATOM 1015 N N . LYS B 1 46 ? 12.952 0.804 39.135 1.00 57.59 256 LYS B N 1
ATOM 1016 C CA . LYS B 1 46 ? 12.833 -0.121 40.233 1.00 58.85 256 LYS B CA 1
ATOM 1017 C C . LYS B 1 46 ? 13.323 0.465 41.590 1.00 63.32 256 LYS B C 1
ATOM 1018 O O . LYS B 1 46 ? 12.864 0.064 42.680 1.00 62.93 256 LYS B O 1
ATOM 1024 N N . THR B 1 47 ? 14.263 1.402 41.525 1.00 69.02 257 THR B N 1
ATOM 1025 C CA . THR B 1 47 ? 14.772 2.060 42.729 1.00 73.41 257 THR B CA 1
ATOM 1026 C C . THR B 1 47 ? 13.855 3.171 43.235 1.00 72.14 257 THR B C 1
ATOM 1027 O O . THR B 1 47 ? 14.041 3.640 44.349 1.00 78.90 257 THR B O 1
ATOM 1031 N N . ASP B 1 48 ? 12.897 3.619 42.424 1.00 68.12 258 ASP B N 1
ATOM 1032 C CA . ASP B 1 48 ? 11.969 4.693 42.820 1.00 67.96 258 ASP B CA 1
ATOM 1033 C C . ASP B 1 48 ? 10.635 4.136 43.308 1.00 62.29 258 ASP B C 1
ATOM 1034 O O . ASP B 1 48 ? 9.674 4.894 43.515 1.00 62.71 258 ASP B O 1
ATOM 1039 N N . LEU B 1 49 ? 10.585 2.819 43.502 1.00 57.78 259 LEU B N 1
ATOM 1040 C CA . LEU B 1 49 ? 9.338 2.130 43.755 1.00 52.26 259 LEU B CA 1
ATOM 1041 C C . LEU B 1 49 ? 9.534 0.943 44.659 1.00 51.48 259 LEU B C 1
ATOM 1042 O O . LEU B 1 49 ? 10.644 0.398 44.742 1.00 52.70 259 LEU B O 1
ATOM 1047 N N . TYR B 1 50 ? 8.428 0.566 45.324 1.00 48.85 260 TYR B N 1
ATOM 1048 C CA . TYR B 1 50 ? 8.296 -0.704 46.004 1.00 47.76 260 TYR B CA 1
ATOM 1049 C C . TYR B 1 50 ? 7.439 -1.670 45.183 1.00 45.69 260 TYR B C 1
ATOM 1050 O O . TYR B 1 50 ? 6.405 -1.274 44.609 1.00 42.97 260 TYR B O 1
ATOM 1059 N N . PRO B 1 51 ? 7.816 -2.958 45.208 1.00 47.95 261 PRO B N 1
ATOM 1060 C CA . PRO B 1 51 ? 7.038 -4.014 44.582 1.00 48.62 261 PRO B CA 1
ATOM 1061 C C . PRO B 1 51 ? 5.823 -4.448 45.381 1.00 47.47 261 PRO B C 1
ATOM 1062 O O . PRO B 1 51 ? 5.784 -4.262 46.597 1.00 46.25 261 PRO B O 1
ATOM 1066 N N . LYS B 1 52 ? 4.857 -5.044 44.683 1.00 48.82 262 LYS B N 1
ATOM 1067 C CA . LYS B 1 52 ? 3.748 -5.765 45.300 1.00 50.96 262 LYS B CA 1
ATOM 1068 C C . LYS B 1 52 ? 4.105 -6.438 46.629 1.00 52.46 262 LYS B C 1
ATOM 1069 O O . LYS B 1 52 ? 3.362 -6.367 47.625 1.00 50.74 262 LYS B O 1
ATOM 1075 N N . THR B 1 53 ? 5.215 -7.167 46.614 1.00 56.50 263 THR B N 1
ATOM 1076 C CA . THR B 1 53 ? 5.611 -7.990 47.760 1.00 58.65 263 THR B CA 1
ATOM 1077 C C . THR B 1 53 ? 5.915 -7.168 49.024 1.00 54.91 263 THR B C 1
ATOM 1078 O O . THR B 1 53 ? 5.770 -7.684 50.128 1.00 55.71 263 THR B O 1
ATOM 1082 N N . ASP B 1 54 ? 6.270 -5.886 48.853 1.00 51.34 264 ASP B N 1
ATOM 1083 C CA . ASP B 1 54 ? 6.635 -4.980 49.963 1.00 48.06 264 ASP B CA 1
ATOM 1084 C C . ASP B 1 54 ? 5.543 -3.967 50.371 1.00 43.03 264 ASP B C 1
ATOM 1085 O O . ASP B 1 54 ? 5.807 -3.061 51.137 1.00 41.60 264 ASP B O 1
ATOM 1090 N N . LEU B 1 55 ? 4.310 -4.168 49.917 1.00 40.97 265 LEU B N 1
ATOM 1091 C CA . LEU B 1 55 ? 3.186 -3.260 50.184 1.00 38.69 265 LEU B CA 1
ATOM 1092 C C . LEU B 1 55 ? 1.853 -3.977 50.540 1.00 38.37 265 LEU B C 1
ATOM 1093 O O . LEU B 1 55 ? 1.569 -5.061 50.026 1.00 40.91 265 LEU B O 1
ATOM 1098 N N . TYR B 1 56 ? 1.037 -3.342 51.388 1.00 36.71 266 TYR B N 1
ATOM 1099 C CA . TYR B 1 56 ? -0.347 -3.754 51.628 1.00 37.12 266 TYR B CA 1
ATOM 1100 C C . TYR B 1 56 ? -1.281 -2.901 50.818 1.00 39.04 266 TYR B C 1
ATOM 1101 O O . TYR B 1 56 ? -1.093 -1.681 50.709 1.00 38.06 266 TYR B O 1
ATOM 1110 N N . THR B 1 57 ? -2.338 -3.516 50.299 1.00 42.62 267 THR B N 1
ATOM 1111 C CA . THR B 1 57 ? -3.323 -2.750 49.576 1.00 47.04 267 THR B CA 1
ATOM 1112 C C . THR B 1 57 ? -4.259 -2.028 50.525 1.00 50.17 267 THR B C 1
ATOM 1113 O O . THR B 1 57 ? -4.237 -2.282 51.735 1.00 51.50 267 THR B O 1
ATOM 1117 N N . LYS B 1 58 ? -5.123 -1.165 49.965 1.00 55.51 268 LYS B N 1
ATOM 1118 C CA . LYS B 1 58 ? -6.197 -0.485 50.729 1.00 58.43 268 LYS B CA 1
ATOM 1119 C C . LYS B 1 58 ? -7.108 -1.462 51.481 1.00 58.28 268 LYS B C 1
ATOM 1120 O O . LYS B 1 58 ? -7.349 -1.267 52.665 1.00 57.27 268 LYS B O 1
ATOM 1126 N N . THR B 1 59 ? -7.584 -2.513 50.811 1.00 59.60 269 THR B N 1
ATOM 1127 C CA . THR B 1 59 ? -8.528 -3.424 51.455 1.00 62.76 269 THR B CA 1
ATOM 1128 C C . THR B 1 59 ? -7.836 -4.218 52.544 1.00 57.56 269 THR B C 1
ATOM 1129 O O . THR B 1 59 ? -8.396 -4.388 53.596 1.00 58.80 269 THR B O 1
ATOM 1133 N N . GLU B 1 60 ? -6.608 -4.661 52.316 1.00 53.93 270 GLU B N 1
ATOM 1134 C CA . GLU B 1 60 ? -5.876 -5.376 53.352 1.00 51.29 270 GLU B CA 1
ATOM 1135 C C . GLU B 1 60 ? -5.662 -4.510 54.590 1.00 48.82 270 GLU B C 1
ATOM 1136 O O . GLU B 1 60 ? -5.690 -5.005 55.730 1.00 45.22 270 GLU B O 1
ATOM 1142 N N . MET B 1 61 ? -5.475 -3.208 54.360 1.00 41.72 271 MET B N 1
ATOM 1143 C CA . MET B 1 61 ? -5.408 -2.223 55.458 1.00 43.58 271 MET B CA 1
ATOM 1144 C C . MET B 1 61 ? -6.746 -1.942 56.133 1.00 43.46 271 MET B C 1
ATOM 1145 O O . MET B 1 61 ? -6.817 -1.842 57.351 1.00 41.40 271 MET B O 1
ATOM 1150 N N . ASP B 1 62 ? -7.790 -1.803 55.330 1.00 47.04 272 ASP B N 1
ATOM 1151 C CA . ASP B 1 62 ? -9.132 -1.580 55.856 1.00 48.25 272 ASP B CA 1
ATOM 1152 C C . ASP B 1 62 ? -9.595 -2.763 56.671 1.00 46.76 272 ASP B C 1
ATOM 1153 O O . ASP B 1 62 ? -10.277 -2.596 57.684 1.00 48.44 272 ASP B O 1
ATOM 1158 N N . THR B 1 63 ? -9.185 -3.953 56.237 1.00 45.78 273 THR B N 1
ATOM 1159 C CA . THR B 1 63 ? -9.386 -5.187 56.986 1.00 44.24 273 THR B CA 1
ATOM 1160 C C . THR B 1 63 ? -8.653 -5.208 58.328 1.00 40.33 273 THR B C 1
ATOM 1161 O O . THR B 1 63 ? -9.249 -5.476 59.370 1.00 38.31 273 THR B O 1
ATOM 1165 N N . ALA B 1 64 ? -7.348 -4.954 58.288 1.00 38.98 274 ALA B N 1
ATOM 1166 C CA . ALA B 1 64 ? -6.552 -4.950 59.487 1.00 36.86 274 ALA B CA 1
ATOM 1167 C C . ALA B 1 64 ? -7.065 -3.956 60.476 1.00 35.89 274 ALA B C 1
ATOM 1168 O O . ALA B 1 64 ? -7.077 -4.229 61.676 1.00 34.76 274 ALA B O 1
ATOM 1170 N N . MET B 1 65 ? -7.459 -2.793 59.996 1.00 37.60 275 MET B N 1
ATOM 1171 C CA . MET B 1 65 ? -7.940 -1.737 60.892 1.00 40.52 275 MET B CA 1
ATOM 1172 C C . MET B 1 65 ? -9.258 -2.036 61.559 1.00 40.75 275 MET B C 1
ATOM 1173 O O . MET B 1 65 ? -9.444 -1.725 62.713 1.00 40.34 275 MET B O 1
ATOM 1178 N N . LYS B 1 66 ? -10.181 -2.640 60.854 1.00 44.61 276 LYS B N 1
ATOM 1179 C CA . LYS B 1 66 ? -11.481 -2.895 61.476 1.00 47.53 276 LYS B CA 1
ATOM 1180 C C . LYS B 1 66 ? -11.337 -4.010 62.495 1.00 45.09 276 LYS B C 1
ATOM 1181 O O . LYS B 1 66 ? -12.059 -4.036 63.477 1.00 46.73 276 LYS B O 1
ATOM 1187 N N . GLN B 1 67 ? -10.387 -4.909 62.279 1.00 44.01 277 GLN B N 1
ATOM 1188 C CA . GLN B 1 67 ? -9.996 -5.858 63.327 1.00 44.76 277 GLN B CA 1
ATOM 1189 C C . GLN B 1 67 ? -9.477 -5.164 64.591 1.00 43.23 277 GLN B C 1
ATOM 1190 O O . GLN B 1 67 ? -9.667 -5.627 65.714 1.00 43.38 277 GLN B O 1
ATOM 1196 N N . ILE B 1 68 ? -8.747 -4.078 64.394 1.00 43.15 278 ILE B N 1
ATOM 1197 C CA . ILE B 1 68 ? -8.248 -3.277 65.494 1.00 41.09 278 ILE B CA 1
ATOM 1198 C C . ILE B 1 68 ? -9.373 -2.559 66.182 1.00 36.34 278 ILE B C 1
ATOM 1199 O O . ILE B 1 68 ? -9.404 -2.513 67.384 1.00 32.61 278 ILE B O 1
ATOM 1204 N N . GLU B 1 69 ? -10.301 -2.010 65.432 1.00 39.57 279 GLU B N 1
ATOM 1205 C CA . GLU B 1 69 ? -11.459 -1.325 66.052 1.00 41.88 279 GLU B CA 1
ATOM 1206 C C . GLU B 1 69 ? -12.382 -2.277 66.850 1.00 38.12 279 GLU B C 1
ATOM 1207 O O . GLU B 1 69 ? -12.959 -1.868 67.863 1.00 37.07 279 GLU B O 1
ATOM 1213 N N . TRP B 1 70 ? -12.428 -3.550 66.457 1.00 36.18 280 TRP B N 1
ATOM 1214 C CA . TRP B 1 70 ? -13.138 -4.588 67.244 1.00 37.16 280 TRP B CA 1
ATOM 1215 C C . TRP B 1 70 ? -12.543 -4.806 68.652 1.00 36.70 280 TRP B C 1
ATOM 1216 O O . TRP B 1 70 ? -13.270 -4.787 69.667 1.00 37.57 280 TRP B O 1
ATOM 1218 N N . LYS B 1 71 ? -11.228 -4.938 68.755 1.00 36.48 281 LYS B N 1
ATOM 1219 C CA . LYS B 1 71 ? -10.613 -5.011 70.081 1.00 36.96 281 LYS B CA 1
ATOM 1220 C C . LYS B 1 71 ? -10.791 -3.739 70.863 1.00 32.92 281 LYS B C 1
ATOM 1221 O O . LYS B 1 71 ? -11.002 -3.767 72.058 1.00 33.70 281 LYS B O 1
ATOM 1227 N N . ILE B 1 72 ? -10.708 -2.596 70.216 1.00 32.62 282 ILE B N 1
ATOM 1228 C CA . ILE B 1 72 ? -10.910 -1.356 70.945 1.00 34.22 282 ILE B CA 1
ATOM 1229 C C . ILE B 1 72 ? -12.315 -1.303 71.566 1.00 32.80 282 ILE B C 1
ATOM 1230 O O . ILE B 1 72 ? -12.478 -0.884 72.708 1.00 32.46 282 ILE B O 1
ATOM 1235 N N . GLU B 1 73 ? -13.315 -1.735 70.802 1.00 32.97 283 GLU B N 1
ATOM 1236 C CA . GLU B 1 73 ? -14.682 -1.828 71.292 1.00 33.20 283 GLU B CA 1
ATOM 1237 C C . GLU B 1 73 ? -14.822 -2.725 72.525 1.00 30.27 283 GLU B C 1
ATOM 1238 O O . GLU B 1 73 ? -15.408 -2.354 73.549 1.00 30.48 283 GLU B O 1
ATOM 1244 N N . GLU B 1 74 ? -14.302 -3.921 72.392 1.00 28.55 284 GLU B N 1
ATOM 1245 C CA . GLU B 1 74 ? -14.158 -4.803 73.533 1.00 29.25 284 GLU B CA 1
ATOM 1246 C C . GLU B 1 74 ? -13.591 -4.156 74.836 1.00 26.30 284 GLU B C 1
ATOM 1247 O O . GLU B 1 74 ? -14.085 -4.348 75.951 1.00 24.21 284 GLU B O 1
ATOM 1253 N N . ILE B 1 75 ? -12.514 -3.407 74.676 1.00 25.64 285 ILE B N 1
ATOM 1254 C CA . ILE B 1 75 ? -11.858 -2.751 75.815 1.00 26.06 285 ILE B CA 1
ATOM 1255 C C . ILE B 1 75 ? -12.637 -1.564 76.362 1.00 24.45 285 ILE B C 1
ATOM 1256 O O . ILE B 1 75 ? -12.725 -1.326 77.567 1.00 23.13 285 ILE B O 1
ATOM 1261 N N . LEU B 1 76 ? -13.244 -0.830 75.467 1.00 24.85 286 LEU B N 1
ATOM 1262 C CA . LEU B 1 76 ? -14.210 0.197 75.891 1.00 26.05 286 LEU B CA 1
ATOM 1263 C C . LEU B 1 76 ? -15.293 -0.313 76.812 1.00 25.27 286 LEU B C 1
ATOM 1264 O O . LEU B 1 76 ? -15.588 0.328 77.826 1.00 26.20 286 LEU B O 1
ATOM 1269 N N . SER B 1 77 ? -15.864 -1.478 76.495 1.00 25.10 287 SER B N 1
ATOM 1270 C CA . SER B 1 77 ? -16.880 -2.090 77.331 1.00 25.03 287 SER B CA 1
ATOM 1271 C C . SER B 1 77 ? -16.414 -2.590 78.708 1.00 23.23 287 SER B C 1
ATOM 1272 O O . SER B 1 77 ? -17.185 -2.698 79.629 1.00 22.55 287 SER B O 1
ATOM 1275 N N . LYS B 1 78 ? -15.143 -2.878 78.874 1.00 22.86 288 LYS B N 1
ATOM 1276 C CA . LYS B 1 78 ? -14.614 -3.218 80.196 1.00 22.88 288 LYS B CA 1
ATOM 1277 C C . LYS B 1 78 ? -14.435 -1.982 80.998 1.00 22.05 288 LYS B C 1
ATOM 1278 O O . LYS B 1 78 ? -14.699 -1.962 82.188 1.00 22.34 288 LYS B O 1
ATOM 1284 N N . ILE B 1 79 ? -13.917 -0.960 80.350 1.00 22.69 289 ILE B N 1
ATOM 1285 C CA . ILE B 1 79 ? -13.787 0.348 80.993 1.00 25.29 289 ILE B CA 1
ATOM 1286 C C . ILE B 1 79 ? -15.114 0.960 81.461 1.00 24.11 289 ILE B C 1
ATOM 1287 O O . ILE B 1 79 ? -15.262 1.293 82.622 1.00 24.46 289 ILE B O 1
ATOM 1292 N N . TYR B 1 80 ? -16.101 1.012 80.579 1.00 23.58 290 TYR B N 1
ATOM 1293 C CA . TYR B 1 80 ? -17.392 1.493 80.948 1.00 24.27 290 TYR B CA 1
ATOM 1294 C C . TYR B 1 80 ? -17.790 0.826 82.255 1.00 24.05 290 TYR B C 1
ATOM 1295 O O . TYR B 1 80 ? -18.243 1.490 83.180 1.00 26.40 290 TYR B O 1
ATOM 1304 N N . HIS B 1 81 ? -17.657 -0.494 82.334 1.00 22.96 291 HIS B N 1
ATOM 1305 C CA . HIS B 1 81 ? -18.178 -1.264 83.451 1.00 23.09 291 HIS B CA 1
ATOM 1306 C C . HIS B 1 81 ? -17.408 -1.022 84.744 1.00 22.63 291 HIS B C 1
ATOM 1307 O O . HIS B 1 81 ? -17.953 -1.005 85.842 1.00 21.25 291 HIS B O 1
ATOM 1314 N N . ILE B 1 82 ? -16.102 -0.874 84.592 1.00 24.07 292 ILE B N 1
ATOM 1315 C CA . ILE B 1 82 ? -15.248 -0.483 85.702 1.00 25.42 292 ILE B CA 1
ATOM 1316 C C . ILE B 1 82 ? -15.585 0.911 86.192 1.00 26.44 292 ILE B C 1
ATOM 1317 O O . ILE B 1 82 ? -15.676 1.156 87.408 1.00 26.44 292 ILE B O 1
ATOM 1322 N N . GLU B 1 83 ? -15.848 1.832 85.301 1.00 28.48 293 GLU B N 1
ATOM 1323 C CA . GLU B 1 83 ? -16.339 3.151 85.817 1.00 32.94 293 GLU B CA 1
ATOM 1324 C C . GLU B 1 83 ? -17.610 3.031 86.625 1.00 33.65 293 GLU B C 1
ATOM 1325 O O . GLU B 1 83 ? -17.719 3.600 87.719 1.00 35.72 293 GLU B O 1
ATOM 1331 N N . ASN B 1 84 ? -18.583 2.300 86.089 1.00 33.55 294 ASN B N 1
ATOM 1332 C CA . ASN B 1 84 ? -19.847 2.175 86.765 1.00 34.25 294 ASN B CA 1
ATOM 1333 C C . ASN B 1 84 ? -19.664 1.377 88.093 1.00 33.93 294 ASN B C 1
ATOM 1334 O O . ASN B 1 84 ? -20.289 1.706 89.082 1.00 35.55 294 ASN B O 1
ATOM 1339 N N . GLU B 1 85 ? -18.738 0.412 88.162 1.00 35.74 295 GLU B N 1
ATOM 1340 C CA . GLU B 1 85 ? -18.539 -0.381 89.392 1.00 38.58 295 GLU B CA 1
ATOM 1341 C C . GLU B 1 85 ? -18.123 0.524 90.522 1.00 40.29 295 GLU B C 1
ATOM 1342 O O . GLU B 1 85 ? -18.875 0.685 91.472 1.00 39.83 295 GLU B O 1
ATOM 1348 N N . ILE B 1 86 ? -16.924 1.105 90.393 1.00 44.31 296 ILE B N 1
ATOM 1349 C CA . ILE B 1 86 ? -16.398 2.164 91.271 1.00 48.28 296 ILE B CA 1
ATOM 1350 C C . ILE B 1 86 ? -17.495 3.099 91.744 1.00 48.97 296 ILE B C 1
ATOM 1351 O O . ILE B 1 86 ? -17.600 3.399 92.956 1.00 51.08 296 ILE B O 1
ATOM 1356 N N . ALA B 1 87 ? -18.293 3.557 90.764 1.00 46.70 297 ALA B N 1
ATOM 1357 C CA . ALA B 1 87 ? -19.333 4.562 90.979 1.00 48.03 297 ALA B CA 1
ATOM 1358 C C . ALA B 1 87 ? -20.153 4.326 92.253 1.00 47.57 297 ALA B C 1
ATOM 1359 O O . ALA B 1 87 ? -20.547 5.298 92.916 1.00 46.91 297 ALA B O 1
ATOM 1361 N N . ARG B 1 88 ? -20.364 3.045 92.598 1.00 46.15 298 ARG B N 1
ATOM 1362 C CA . ARG B 1 88 ? -21.227 2.641 93.708 1.00 43.72 298 ARG B CA 1
ATOM 1363 C C . ARG B 1 88 ? -20.475 1.835 94.753 1.00 43.91 298 ARG B C 1
ATOM 1364 O O . ARG B 1 88 ? -21.048 1.451 95.764 1.00 44.09 298 ARG B O 1
ATOM 1366 N N . MET C 1 6 ? 15.537 3.940 -21.798 1.00 62.50 216 MET C N 1
ATOM 1367 C CA . MET C 1 6 ? 16.674 4.353 -20.897 1.00 63.85 216 MET C CA 1
ATOM 1368 C C . MET C 1 6 ? 16.337 5.477 -19.923 1.00 57.13 216 MET C C 1
ATOM 1369 O O . MET C 1 6 ? 16.642 5.354 -18.740 1.00 55.62 216 MET C O 1
ATOM 1374 N N . LYS C 1 7 ? 15.716 6.558 -20.411 1.00 51.04 217 LYS C N 1
ATOM 1375 C CA . LYS C 1 7 ? 15.239 7.655 -19.539 1.00 46.38 217 LYS C CA 1
ATOM 1376 C C . LYS C 1 7 ? 14.278 7.170 -18.437 1.00 43.73 217 LYS C C 1
ATOM 1377 O O . LYS C 1 7 ? 14.215 7.763 -17.379 1.00 41.86 217 LYS C O 1
ATOM 1379 N N . GLN C 1 8 ? 13.539 6.092 -18.695 1.00 41.47 218 GLN C N 1
ATOM 1380 C CA . GLN C 1 8 ? 12.619 5.541 -17.730 1.00 39.42 218 GLN C CA 1
ATOM 1381 C C . GLN C 1 8 ? 13.293 4.776 -16.627 1.00 35.54 218 GLN C C 1
ATOM 1382 O O . GLN C 1 8 ? 12.920 4.882 -15.455 1.00 31.26 218 GLN C O 1
ATOM 1388 N N . ILE C 1 9 ? 14.284 3.999 -17.010 1.00 35.64 219 ILE C N 1
ATOM 1389 C CA . ILE C 1 9 ? 15.081 3.304 -16.044 1.00 35.97 219 ILE C CA 1
ATOM 1390 C C . ILE C 1 9 ? 15.797 4.301 -15.173 1.00 34.52 219 ILE C C 1
ATOM 1391 O O . ILE C 1 9 ? 15.672 4.227 -13.959 1.00 34.34 219 ILE C O 1
ATOM 1396 N N . GLU C 1 10 ? 16.436 5.298 -15.766 1.00 37.88 220 GLU C N 1
ATOM 1397 C CA . GLU C 1 10 ? 17.139 6.336 -14.948 1.00 39.65 220 GLU C CA 1
ATOM 1398 C C . GLU C 1 10 ? 16.183 7.057 -13.979 1.00 34.56 220 GLU C C 1
ATOM 1399 O O . GLU C 1 10 ? 16.573 7.336 -12.865 1.00 32.22 220 GLU C O 1
ATOM 1405 N N . MET C 1 11 ? 14.925 7.272 -14.388 1.00 31.64 221 MET C N 1
ATOM 1406 C CA . MET C 1 11 ? 13.891 7.903 -13.596 1.00 29.22 221 MET C CA 1
ATOM 1407 C C . MET C 1 11 ? 13.429 7.022 -12.429 1.00 27.40 221 MET C C 1
ATOM 1408 O O . MET C 1 11 ? 13.168 7.512 -11.320 1.00 25.23 221 MET C O 1
ATOM 1410 N N . LYS C 1 12 ? 13.305 5.711 -12.673 1.00 27.38 222 LYS C N 1
ATOM 1411 C CA . LYS C 1 12 ? 13.031 4.786 -11.598 1.00 25.96 222 LYS C CA 1
ATOM 1412 C C . LYS C 1 12 ? 14.179 4.689 -10.632 1.00 25.33 222 LYS C C 1
ATOM 1413 O O . LYS C 1 12 ? 13.978 4.584 -9.439 1.00 27.38 222 LYS C O 1
ATOM 1419 N N . ILE C 1 13 ? 15.388 4.630 -11.120 1.00 25.56 223 ILE C N 1
ATOM 1420 C CA . ILE C 1 13 ? 16.526 4.624 -10.191 1.00 26.23 223 ILE C CA 1
ATOM 1421 C C . ILE C 1 13 ? 16.417 5.756 -9.183 1.00 25.43 223 ILE C C 1
ATOM 1422 O O . ILE C 1 13 ? 16.695 5.584 -7.991 1.00 24.70 223 ILE C O 1
ATOM 1427 N N . GLU C 1 14 ? 16.067 6.946 -9.682 1.00 26.09 224 GLU C N 1
ATOM 1428 C CA . GLU C 1 14 ? 15.964 8.132 -8.861 1.00 25.55 224 GLU C CA 1
ATOM 1429 C C . GLU C 1 14 ? 14.835 8.099 -7.863 1.00 23.96 224 GLU C C 1
ATOM 1430 O O . GLU C 1 14 ? 15.001 8.493 -6.722 1.00 23.12 224 GLU C O 1
ATOM 1436 N N . GLU C 1 15 ? 13.707 7.539 -8.280 1.00 23.12 225 GLU C N 1
ATOM 1437 C CA . GLU C 1 15 ? 12.629 7.157 -7.379 1.00 22.93 225 GLU C CA 1
ATOM 1438 C C . GLU C 1 15 ? 13.071 6.178 -6.257 1.00 19.72 225 GLU C C 1
ATOM 1439 O O . GLU C 1 15 ? 12.762 6.344 -5.086 1.00 18.19 225 GLU C O 1
ATOM 1445 N N . ILE C 1 16 ? 13.787 5.146 -6.615 1.00 18.61 226 ILE C N 1
ATOM 1446 C CA . ILE C 1 16 ? 14.346 4.253 -5.586 1.00 18.04 226 ILE C CA 1
ATOM 1447 C C . ILE C 1 16 ? 15.252 4.987 -4.635 1.00 17.46 226 ILE C C 1
ATOM 1448 O O . ILE C 1 16 ? 15.102 4.898 -3.416 1.00 16.60 226 ILE C O 1
ATOM 1453 N N . LEU C 1 17 ? 16.167 5.777 -5.180 1.00 18.06 227 LEU C N 1
ATOM 1454 C CA . LEU C 1 17 ? 17.059 6.583 -4.311 1.00 18.40 227 LEU C CA 1
ATOM 1455 C C . LEU C 1 17 ? 16.339 7.466 -3.353 1.00 17.52 227 LEU C C 1
ATOM 1456 O O . LEU C 1 17 ? 16.668 7.513 -2.184 1.00 17.36 227 LEU C O 1
ATOM 1461 N N . SER C 1 18 ? 15.253 8.065 -3.801 1.00 18.18 228 SER C N 1
ATOM 1462 C CA . SER C 1 18 ? 14.382 8.863 -2.927 1.00 18.36 228 SER C CA 1
ATOM 1463 C C . SER C 1 18 ? 13.759 8.142 -1.762 1.00 18.02 228 SER C C 1
ATOM 1464 O O . SER C 1 18 ? 13.725 8.619 -0.623 1.00 17.28 228 SER C O 1
ATOM 1467 N N . LYS C 1 19 ? 13.265 6.929 -2.060 1.00 18.81 229 LYS C N 1
ATOM 1468 C CA . LYS C 1 19 ? 12.780 5.999 -1.045 1.00 18.57 229 LYS C CA 1
ATOM 1469 C C . LYS C 1 19 ? 13.864 5.607 -0.079 1.00 17.58 229 LYS C C 1
ATOM 1470 O O . LYS C 1 19 ? 13.677 5.613 1.117 1.00 18.28 229 LYS C O 1
ATOM 1476 N N . ILE C 1 20 ? 15.003 5.275 -0.611 1.00 17.76 230 ILE C N 1
ATOM 1477 C CA . ILE C 1 20 ? 16.144 4.984 0.223 1.00 18.58 230 ILE C CA 1
ATOM 1478 C C . ILE C 1 20 ? 16.510 6.153 1.102 1.00 18.54 230 ILE C C 1
ATOM 1479 O O . ILE C 1 20 ? 16.717 5.988 2.302 1.00 17.97 230 ILE C O 1
ATOM 1484 N N . TYR C 1 21 ? 16.532 7.355 0.546 1.00 19.34 231 TYR C N 1
ATOM 1485 C CA . TYR C 1 21 ? 16.794 8.522 1.417 1.00 20.46 231 TYR C CA 1
ATOM 1486 C C . TYR C 1 21 ? 15.862 8.636 2.609 1.00 20.75 231 TYR C C 1
ATOM 1487 O O . TYR C 1 21 ? 16.266 8.791 3.770 1.00 21.21 231 TYR C O 1
ATOM 1496 N N . HIS C 1 22 ? 14.587 8.491 2.338 1.00 21.14 232 HIS C N 1
ATOM 1497 C CA . HIS C 1 22 ? 13.661 8.568 3.375 1.00 22.90 232 HIS C CA 1
ATOM 1498 C C . HIS C 1 22 ? 13.717 7.456 4.410 1.00 23.80 232 HIS C C 1
ATOM 1499 O O . HIS C 1 22 ? 13.599 7.738 5.623 1.00 24.17 232 HIS C O 1
ATOM 1506 N N . ILE C 1 23 ? 13.885 6.193 3.957 1.00 22.61 233 ILE C N 1
ATOM 1507 C CA . ILE C 1 23 ? 14.111 5.094 4.867 1.00 22.44 233 ILE C CA 1
ATOM 1508 C C . ILE C 1 23 ? 15.307 5.368 5.759 1.00 22.61 233 ILE C C 1
ATOM 1509 O O . ILE C 1 23 ? 15.265 5.123 6.964 1.00 24.14 233 ILE C O 1
ATOM 1514 N N . GLU C 1 24 ? 16.379 5.875 5.211 1.00 23.69 234 GLU C N 1
ATOM 1515 C CA . GLU C 1 24 ? 17.538 6.147 6.046 1.00 26.73 234 GLU C CA 1
ATOM 1516 C C . GLU C 1 24 ? 17.272 7.172 7.133 1.00 26.92 234 GLU C C 1
ATOM 1517 O O . GLU C 1 24 ? 17.798 7.050 8.252 1.00 26.44 234 GLU C O 1
ATOM 1523 N N . ASN C 1 25 ? 16.458 8.177 6.810 1.00 26.68 235 ASN C N 1
ATOM 1524 C CA . ASN C 1 25 ? 16.076 9.187 7.774 1.00 27.79 235 ASN C CA 1
ATOM 1525 C C . ASN C 1 25 ? 15.236 8.566 8.913 1.00 28.34 235 ASN C C 1
ATOM 1526 O O . ASN C 1 25 ? 15.442 8.833 10.098 1.00 27.16 235 ASN C O 1
ATOM 1531 N N . GLU C 1 26 ? 14.281 7.719 8.530 1.00 30.05 236 GLU C N 1
ATOM 1532 C CA . GLU C 1 26 ? 13.452 6.993 9.494 1.00 30.21 236 GLU C CA 1
ATOM 1533 C C . GLU C 1 26 ? 14.276 6.116 10.376 1.00 27.78 236 GLU C C 1
ATOM 1534 O O . GLU C 1 26 ? 14.105 6.133 11.577 1.00 28.57 236 GLU C O 1
ATOM 1540 N N . ILE C 1 27 ? 15.179 5.357 9.793 1.00 25.76 237 ILE C N 1
ATOM 1541 C CA . ILE C 1 27 ? 16.061 4.560 10.616 1.00 27.64 237 ILE C CA 1
ATOM 1542 C C . ILE C 1 27 ? 16.822 5.358 11.717 1.00 27.39 237 ILE C C 1
ATOM 1543 O O . ILE C 1 27 ? 16.839 4.994 12.911 1.00 26.49 237 ILE C O 1
ATOM 1548 N N . ALA C 1 28 ? 17.442 6.450 11.330 1.00 26.93 238 ALA C N 1
ATOM 1549 C CA . ALA C 1 28 ? 18.120 7.309 12.299 1.00 28.13 238 ALA C CA 1
ATOM 1550 C C . ALA C 1 28 ? 17.193 7.809 13.413 1.00 29.42 238 ALA C C 1
ATOM 1551 O O . ALA C 1 28 ? 17.567 7.811 14.588 1.00 30.35 238 ALA C O 1
ATOM 1553 N N . ARG C 1 29 ? 15.994 8.271 13.035 1.00 30.08 239 ARG C N 1
ATOM 1554 C CA . ARG C 1 29 ? 14.982 8.681 13.977 1.00 30.47 239 ARG C CA 1
ATOM 1555 C C . ARG C 1 29 ? 14.572 7.600 14.946 1.00 29.99 239 ARG C C 1
ATOM 1556 O O . ARG C 1 29 ? 14.442 7.856 16.140 1.00 30.31 239 ARG C O 1
ATOM 1564 N N . ILE C 1 30 ? 14.275 6.416 14.413 1.00 28.12 240 ILE C N 1
ATOM 1565 C CA . ILE C 1 30 ? 13.932 5.269 15.214 1.00 28.30 240 ILE C CA 1
ATOM 1566 C C . ILE C 1 30 ? 15.023 4.991 16.239 1.00 29.13 240 ILE C C 1
ATOM 1567 O O . ILE C 1 30 ? 14.742 4.795 17.412 1.00 30.47 240 ILE C O 1
ATOM 1572 N N . LYS C 1 31 ? 16.259 4.983 15.809 1.00 29.56 241 LYS C N 1
ATOM 1573 C CA . LYS C 1 31 ? 17.351 4.777 16.767 1.00 33.86 241 LYS C CA 1
ATOM 1574 C C . LYS C 1 31 ? 17.393 5.795 17.911 1.00 34.66 241 LYS C C 1
ATOM 1575 O O . LYS C 1 31 ? 17.750 5.463 19.049 1.00 35.05 241 LYS C O 1
ATOM 1581 N N . LYS C 1 32 ? 17.079 7.046 17.587 1.00 36.46 242 LYS C N 1
ATOM 1582 C CA . LYS C 1 32 ? 16.944 8.141 18.573 1.00 39.02 242 LYS C CA 1
ATOM 1583 C C . LYS C 1 32 ? 15.824 7.914 19.595 1.00 41.30 242 LYS C C 1
ATOM 1584 O O . LYS C 1 32 ? 16.003 8.110 20.792 1.00 41.84 242 LYS C O 1
ATOM 1586 N N . LEU C 1 33 ? 14.678 7.456 19.107 1.00 43.53 243 LEU C N 1
ATOM 1587 C CA . LEU C 1 33 ? 13.526 7.172 19.961 1.00 45.83 243 LEU C CA 1
ATOM 1588 C C . LEU C 1 33 ? 13.776 5.959 20.788 1.00 45.75 243 LEU C C 1
ATOM 1589 O O . LEU C 1 33 ? 13.443 5.952 21.950 1.00 46.08 243 LEU C O 1
ATOM 1594 N N . ILE C 1 34 ? 14.341 4.927 20.172 1.00 44.67 244 ILE C N 1
ATOM 1595 C CA . ILE C 1 34 ? 14.696 3.710 20.890 1.00 47.45 244 ILE C CA 1
ATOM 1596 C C . ILE C 1 34 ? 15.538 4.041 22.124 1.00 48.07 244 ILE C C 1
ATOM 1597 O O . ILE C 1 34 ? 15.399 3.415 23.183 1.00 48.70 244 ILE C O 1
ATOM 1602 N N . SER C 1 35 ? 16.435 5.004 21.972 1.00 46.43 245 SER C N 1
ATOM 1603 C CA . SER C 1 35 ? 17.365 5.322 23.035 1.00 45.26 245 SER C CA 1
ATOM 1604 C C . SER C 1 35 ? 16.688 6.086 24.170 1.00 45.11 245 SER C C 1
ATOM 1605 O O . SER C 1 35 ? 17.245 6.179 25.270 1.00 45.04 245 SER C O 1
ATOM 1608 N N . GLN C 1 36 ? 15.493 6.621 23.924 1.00 58.23 246 GLN C N 1
ATOM 1609 C CA . GLN C 1 36 ? 14.709 7.235 24.993 1.00 57.04 246 GLN C CA 1
ATOM 1610 C C . GLN C 1 36 ? 13.750 6.279 25.694 1.00 53.12 246 GLN C C 1
ATOM 1611 O O . GLN C 1 36 ? 13.089 6.673 26.625 1.00 53.00 246 GLN C O 1
ATOM 1617 N N . LYS C 1 37 ? 13.650 5.036 25.238 1.00 49.83 247 LYS C N 1
ATOM 1618 C CA . LYS C 1 37 ? 12.764 4.075 25.893 1.00 47.08 247 LYS C CA 1
ATOM 1619 C C . LYS C 1 37 ? 13.388 3.397 27.107 1.00 45.32 247 LYS C C 1
ATOM 1620 O O . LYS C 1 37 ? 14.598 3.240 27.196 1.00 45.08 247 LYS C O 1
ATOM 1626 N N . ALA C 1 38 ? 12.505 2.970 28.010 1.00 45.27 248 ALA C N 1
ATOM 1627 C CA . ALA C 1 38 ? 12.822 2.324 29.258 1.00 43.94 248 ALA C CA 1
ATOM 1628 C C . ALA C 1 38 ? 13.095 0.844 29.035 1.00 43.95 248 ALA C C 1
ATOM 1629 O O . ALA C 1 38 ? 12.294 0.131 28.425 1.00 44.87 248 ALA C O 1
ATOM 1631 N N . ASN C 1 39 ? 14.209 0.378 29.563 1.00 43.81 249 ASN C N 1
ATOM 1632 C CA . ASN C 1 39 ? 14.549 -1.019 29.491 1.00 45.43 249 ASN C CA 1
ATOM 1633 C C . ASN C 1 39 ? 13.673 -1.781 30.416 1.00 45.84 249 ASN C C 1
ATOM 1634 O O . ASN C 1 39 ? 13.543 -1.381 31.577 1.00 46.69 249 ASN C O 1
ATOM 1639 N N . SER C 1 40 ? 13.108 -2.905 29.976 1.00 47.46 250 SER C N 1
ATOM 1640 C CA . SER C 1 40 ? 12.225 -3.657 30.867 1.00 48.60 250 SER C CA 1
ATOM 1641 C C . SER C 1 40 ? 12.961 -4.131 32.146 1.00 49.76 250 SER C C 1
ATOM 1642 O O . SER C 1 40 ? 12.350 -4.273 33.194 1.00 49.23 250 SER C O 1
ATOM 1645 N N . GLN C 1 41 ? 14.276 -4.321 32.047 1.00 52.19 251 GLN C N 1
ATOM 1646 C CA . GLN C 1 41 ? 15.153 -4.605 33.181 1.00 54.30 251 GLN C CA 1
ATOM 1647 C C . GLN C 1 41 ? 15.129 -3.546 34.262 1.00 52.46 251 GLN C C 1
ATOM 1648 O O . GLN C 1 41 ? 15.338 -3.864 35.429 1.00 53.88 251 GLN C O 1
ATOM 1654 N N . ASP C 1 42 ? 14.934 -2.282 33.877 1.00 50.56 252 ASP C N 1
ATOM 1655 C CA . ASP C 1 42 ? 14.983 -1.163 34.820 1.00 49.66 252 ASP C CA 1
ATOM 1656 C C . ASP C 1 42 ? 13.610 -0.724 35.324 1.00 47.76 252 ASP C C 1
ATOM 1657 O O . ASP C 1 42 ? 13.482 0.357 35.882 1.00 47.69 252 ASP C O 1
ATOM 1662 N N . VAL C 1 43 ? 12.578 -1.538 35.135 1.00 47.14 253 VAL C N 1
ATOM 1663 C CA . VAL C 1 43 ? 11.249 -1.175 35.569 1.00 46.32 253 VAL C CA 1
ATOM 1664 C C . VAL C 1 43 ? 10.512 -2.377 36.085 1.00 47.15 253 VAL C C 1
ATOM 1665 O O . VAL C 1 43 ? 10.835 -3.483 35.696 1.00 49.17 253 VAL C O 1
ATOM 1669 N N . TYR C 1 44 ? 9.513 -2.161 36.947 1.00 47.14 254 TYR C N 1
ATOM 1670 C CA . TYR C 1 44 ? 8.566 -3.225 37.315 1.00 48.96 254 TYR C CA 1
ATOM 1671 C C . TYR C 1 44 ? 7.412 -3.152 36.344 1.00 49.64 254 TYR C C 1
ATOM 1672 O O . TYR C 1 44 ? 7.016 -2.061 35.953 1.00 47.14 254 TYR C O 1
ATOM 1681 N N . ASN C 1 45 ? 6.862 -4.309 36.005 1.00 53.76 255 ASN C N 1
ATOM 1682 C CA . ASN C 1 45 ? 5.636 -4.370 35.241 1.00 58.85 255 ASN C CA 1
ATOM 1683 C C . ASN C 1 45 ? 4.441 -4.030 36.100 1.00 61.15 255 ASN C C 1
ATOM 1684 O O . ASN C 1 45 ? 4.557 -3.896 37.324 1.00 60.31 255 ASN C O 1
ATOM 1689 N N . LYS C 1 46 ? 3.284 -3.891 35.458 1.00 64.44 256 LYS C N 1
ATOM 1690 C CA . LYS C 1 46 ? 1.998 -3.720 36.159 1.00 66.13 256 LYS C CA 1
ATOM 1691 C C . LYS C 1 46 ? 1.670 -4.897 37.113 1.00 66.34 256 LYS C C 1
ATOM 1692 O O . LYS C 1 46 ? 0.940 -4.733 38.095 1.00 66.58 256 LYS C O 1
ATOM 1698 N N . THR C 1 47 ? 2.195 -6.078 36.801 1.00 66.05 257 THR C N 1
ATOM 1699 C CA . THR C 1 47 ? 2.005 -7.234 37.648 1.00 66.80 257 THR C CA 1
ATOM 1700 C C . THR C 1 47 ? 2.939 -7.256 38.861 1.00 63.83 257 THR C C 1
ATOM 1701 O O . THR C 1 47 ? 2.721 -8.041 39.772 1.00 66.62 257 THR C O 1
ATOM 1705 N N . ASP C 1 48 ? 3.979 -6.426 38.875 1.00 60.27 258 ASP C N 1
ATOM 1706 C CA . ASP C 1 48 ? 4.919 -6.380 40.007 1.00 58.68 258 ASP C CA 1
ATOM 1707 C C . ASP C 1 48 ? 4.597 -5.225 40.956 1.00 53.96 258 ASP C C 1
ATOM 1708 O O . ASP C 1 48 ? 5.380 -4.907 41.853 1.00 51.59 258 ASP C O 1
ATOM 1713 N N . LEU C 1 49 ? 3.442 -4.601 40.742 1.00 52.99 259 LEU C N 1
ATOM 1714 C CA . LEU C 1 49 ? 3.084 -3.347 41.387 1.00 50.94 259 LEU C CA 1
ATOM 1715 C C . LEU C 1 49 ? 1.584 -3.230 41.606 1.00 52.07 259 LEU C C 1
ATOM 1716 O O . LEU C 1 49 ? 0.802 -3.872 40.917 1.00 53.05 259 LEU C O 1
ATOM 1721 N N . TYR C 1 50 ? 1.228 -2.396 42.585 1.00 51.27 260 TYR C N 1
ATOM 1722 C CA . TYR C 1 50 ? -0.129 -1.902 42.737 1.00 53.92 260 TYR C CA 1
ATOM 1723 C C . TYR C 1 50 ? -0.234 -0.453 42.279 1.00 54.74 260 TYR C C 1
ATOM 1724 O O . TYR C 1 50 ? 0.689 0.355 42.530 1.00 52.99 260 TYR C O 1
ATOM 1733 N N . PRO C 1 51 ? -1.365 -0.102 41.651 1.00 58.83 261 PRO C N 1
ATOM 1734 C CA . PRO C 1 51 ? -1.632 1.266 41.221 1.00 61.58 261 PRO C CA 1
ATOM 1735 C C . PRO C 1 51 ? -2.080 2.177 42.352 1.00 63.41 261 PRO C C 1
ATOM 1736 O O . PRO C 1 51 ? -2.563 1.685 43.375 1.00 64.53 261 PRO C O 1
ATOM 1740 N N . LYS C 1 52 ? -1.893 3.485 42.165 1.00 65.45 262 LYS C N 1
ATOM 1741 C CA . LYS C 1 52 ? -2.452 4.522 43.040 1.00 69.06 262 LYS C CA 1
ATOM 1742 C C . LYS C 1 52 ? -3.824 4.163 43.602 1.00 72.96 262 LYS C C 1
ATOM 1743 O O . LYS C 1 52 ? -4.085 4.343 44.787 1.00 73.00 262 LYS C O 1
ATOM 1745 N N . THR C 1 53 ? -4.701 3.660 42.734 1.00 77.44 263 THR C N 1
ATOM 1746 C CA . THR C 1 53 ? -6.083 3.357 43.114 1.00 81.79 263 THR C CA 1
ATOM 1747 C C . THR C 1 53 ? -6.203 2.261 44.182 1.00 78.38 263 THR C C 1
ATOM 1748 O O . THR C 1 53 ? -7.171 2.262 44.936 1.00 80.11 263 THR C O 1
ATOM 1752 N N . ASP C 1 54 ? -5.204 1.372 44.270 1.00 73.95 264 ASP C N 1
ATOM 1753 C CA . ASP C 1 54 ? -5.199 0.235 45.217 1.00 72.11 264 ASP C CA 1
ATOM 1754 C C . ASP C 1 54 ? -4.336 0.433 46.476 1.00 66.88 264 ASP C C 1
ATOM 1755 O O . ASP C 1 54 ? -4.126 -0.515 47.223 1.00 64.09 264 ASP C O 1
ATOM 1760 N N . LEU C 1 55 ? -3.905 1.667 46.744 1.00 65.58 265 LEU C N 1
ATOM 1761 C CA . LEU C 1 55 ? -3.023 1.980 47.864 1.00 62.06 265 LEU C CA 1
ATOM 1762 C C . LEU C 1 55 ? -3.390 3.266 48.618 1.00 63.85 265 LEU C C 1
ATOM 1763 O O . LEU C 1 55 ? -3.842 4.265 48.037 1.00 66.72 265 LEU C O 1
ATOM 1768 N N . TYR C 1 56 ? -3.168 3.236 49.926 1.00 63.16 266 TYR C N 1
ATOM 1769 C CA . TYR C 1 56 ? -3.227 4.445 50.734 1.00 65.98 266 TYR C CA 1
ATOM 1770 C C . TYR C 1 56 ? -1.815 4.984 50.878 1.00 63.57 266 TYR C C 1
ATOM 1771 O O . TYR C 1 56 ? -0.878 4.228 51.189 1.00 58.74 266 TYR C O 1
ATOM 1780 N N . THR C 1 57 ? -1.707 6.294 50.662 1.00 66.56 267 THR C N 1
ATOM 1781 C CA . THR C 1 57 ? -0.516 7.071 50.931 1.00 67.87 267 THR C CA 1
ATOM 1782 C C . THR C 1 57 ? -0.293 7.163 52.431 1.00 70.52 267 THR C C 1
ATOM 1783 O O . THR C 1 57 ? -1.143 6.742 53.222 1.00 71.54 267 THR C O 1
ATOM 1787 N N . LYS C 1 58 ? 0.836 7.754 52.821 1.00 73.83 268 LYS C N 1
ATOM 1788 C CA . LYS C 1 58 ? 1.142 8.003 54.245 1.00 77.11 268 LYS C CA 1
ATOM 1789 C C . LYS C 1 58 ? 0.047 8.819 54.950 1.00 81.02 268 LYS C C 1
ATO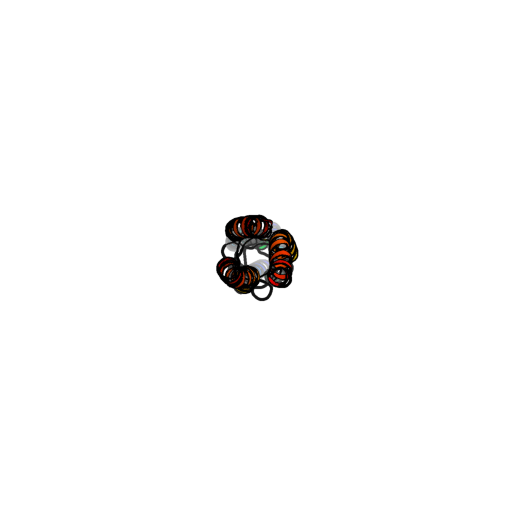M 1790 O O . LYS C 1 58 ? -0.392 8.440 56.031 1.00 82.92 268 LYS C O 1
ATOM 1796 N N . THR C 1 59 ? -0.415 9.905 54.337 1.00 84.63 269 THR C N 1
ATOM 1797 C CA . THR C 1 59 ? -1.389 10.753 55.007 1.00 89.62 269 THR C CA 1
ATOM 1798 C C . THR C 1 59 ? -2.726 10.037 55.090 1.00 89.24 269 THR C C 1
ATOM 1799 O O . THR C 1 59 ? -3.384 10.122 56.110 1.00 92.18 269 THR C O 1
ATOM 1803 N N . GLU C 1 60 ? -3.117 9.306 54.055 1.00 86.52 270 GLU C N 1
ATOM 1804 C CA . GLU C 1 60 ? -4.362 8.548 54.104 1.00 87.41 270 GLU C CA 1
ATOM 1805 C C . GLU C 1 60 ? -4.346 7.515 55.237 1.00 86.65 270 GLU C C 1
ATOM 1806 O O . GLU C 1 60 ? -5.376 7.252 55.863 1.00 87.32 270 GLU C O 1
ATOM 1812 N N . MET C 1 61 ? -3.172 6.941 55.483 1.00 62.59 271 MET C N 1
ATOM 1813 C CA . MET C 1 61 ? -2.959 6.035 56.606 1.00 63.67 271 MET C CA 1
ATOM 1814 C C . MET C 1 61 ? -2.931 6.734 57.942 1.00 64.96 271 MET C C 1
ATOM 1815 O O . MET C 1 61 ? -3.515 6.244 58.909 1.00 66.13 271 MET C O 1
ATOM 1820 N N . ASP C 1 62 ? -2.255 7.868 58.001 1.00 68.08 272 ASP C N 1
ATOM 1821 C CA . ASP C 1 62 ? -2.199 8.651 59.228 1.00 72.81 272 ASP C CA 1
ATOM 1822 C C . ASP C 1 62 ? -3.584 9.164 59.627 1.00 75.94 272 ASP C C 1
ATOM 1823 O O . ASP C 1 62 ? -3.914 9.227 60.803 1.00 76.92 272 ASP C O 1
ATOM 1828 N N . THR C 1 63 ? -4.384 9.499 58.624 1.00 80.51 273 THR C N 1
ATOM 1829 C CA . THR C 1 63 ? -5.789 9.839 58.789 1.00 84.41 273 THR C CA 1
ATOM 1830 C C . THR C 1 63 ? -6.645 8.679 59.329 1.00 85.07 273 THR C C 1
ATOM 1831 O O . THR C 1 63 ? -7.367 8.824 60.317 1.00 89.17 273 THR C O 1
ATOM 1835 N N . ALA C 1 64 ? -6.589 7.533 58.659 1.00 83.63 274 ALA C N 1
ATOM 1836 C CA . ALA C 1 64 ? -7.343 6.358 59.097 1.00 78.79 274 ALA C CA 1
ATOM 1837 C C . ALA C 1 64 ? -6.976 5.923 60.516 1.00 73.35 274 ALA C C 1
ATOM 1838 O O . ALA C 1 64 ? -7.846 5.553 61.297 1.00 68.58 274 ALA C O 1
ATOM 1840 N N . MET C 1 65 ? -5.694 6.016 60.849 1.00 70.09 275 MET C N 1
ATOM 1841 C CA . MET C 1 65 ? -5.224 5.647 62.172 1.00 71.37 275 MET C CA 1
ATOM 1842 C C . MET C 1 65 ? -5.714 6.572 63.291 1.00 72.13 275 MET C C 1
ATOM 1843 O O . MET C 1 65 ? -5.948 6.095 64.410 1.00 69.24 275 MET C O 1
ATOM 1848 N N . LYS C 1 66 ? -5.816 7.882 63.016 1.00 73.19 276 LYS C N 1
ATOM 1849 C CA . LYS C 1 66 ? -6.260 8.838 64.061 1.00 68.44 276 LYS C CA 1
ATOM 1850 C C . LYS C 1 66 ? -7.625 8.587 64.697 1.00 64.93 276 LYS C C 1
ATOM 1851 O O . LYS C 1 66 ? -7.774 8.830 65.883 1.00 60.74 276 LYS C O 1
ATOM 1853 N N . GLN C 1 67 ? -8.585 8.044 63.955 1.00 67.53 277 GLN C N 1
ATOM 1854 C CA . GLN C 1 67 ? -9.842 7.544 64.569 1.00 71.88 277 GLN C CA 1
ATOM 1855 C C . GLN C 1 67 ? -9.640 6.417 65.618 1.00 68.08 277 GLN C C 1
ATOM 1856 O O . GLN C 1 67 ? -10.345 6.326 66.636 1.00 62.27 277 GLN C O 1
ATOM 1862 N N . ILE C 1 68 ? -8.700 5.523 65.334 1.00 64.03 278 ILE C N 1
ATOM 1863 C CA . ILE C 1 68 ? -8.344 4.472 66.271 1.00 58.36 278 ILE C CA 1
ATOM 1864 C C . ILE C 1 68 ? -7.577 5.033 67.460 1.00 55.28 278 ILE C C 1
ATOM 1865 O O . ILE C 1 68 ? -7.835 4.647 68.586 1.00 55.49 278 ILE C O 1
ATOM 1870 N N . GLU C 1 69 ? -6.662 5.957 67.230 1.00 54.56 279 GLU C N 1
ATOM 1871 C CA . GLU C 1 69 ? -5.932 6.538 68.354 1.00 59.44 279 GLU C CA 1
ATOM 1872 C C . GLU C 1 69 ? -6.849 7.314 69.335 1.00 56.09 279 GLU C C 1
ATOM 1873 O O . GLU C 1 69 ? -6.540 7.461 70.517 1.00 53.04 279 GLU C O 1
ATOM 1879 N N . TRP C 1 70 ? -7.963 7.822 68.813 1.00 52.69 280 TRP C N 1
ATOM 1880 C CA . TRP C 1 70 ? -8.995 8.497 69.577 1.00 48.81 280 TRP C CA 1
ATOM 1881 C C . TRP C 1 70 ? -9.549 7.637 70.645 1.00 43.82 280 TRP C C 1
ATOM 1882 O O . TRP C 1 70 ? -9.612 8.010 71.821 1.00 40.43 280 TRP C O 1
ATOM 1893 N N . LYS C 1 71 ? -10.031 6.490 70.215 1.00 41.09 281 LYS C N 1
ATOM 1894 C CA . LYS C 1 71 ? -10.569 5.543 71.157 1.00 40.82 281 LYS C CA 1
ATOM 1895 C C . LYS C 1 71 ? -9.505 5.071 72.165 1.00 37.29 281 LYS C C 1
ATOM 1896 O O . LYS C 1 71 ? -9.794 4.865 73.356 1.00 37.37 281 LYS C O 1
ATOM 1902 N N . ILE C 1 72 ? -8.270 4.920 71.716 1.00 32.79 282 ILE C N 1
ATOM 1903 C CA . ILE C 1 72 ? -7.248 4.523 72.660 1.00 31.37 282 ILE C CA 1
ATOM 1904 C C . ILE C 1 72 ? -7.047 5.570 73.755 1.00 31.00 282 ILE C C 1
ATOM 1905 O O . ILE C 1 72 ? -6.895 5.240 74.928 1.00 28.97 282 ILE C O 1
ATOM 1910 N N . GLU C 1 73 ? -7.031 6.843 73.348 1.00 34.02 283 GLU C N 1
ATOM 1911 C CA . GLU C 1 73 ? -6.919 7.992 74.268 1.00 32.62 283 GLU C CA 1
ATOM 1912 C C . GLU C 1 73 ? -8.071 8.145 75.226 1.00 32.19 283 GLU C C 1
ATOM 1913 O O . GLU C 1 73 ? -7.880 8.401 76.382 1.00 33.24 283 GLU C O 1
ATOM 1915 N N . GLU C 1 74 ? -9.280 7.967 74.721 1.00 31.70 284 GLU C N 1
ATOM 1916 C CA . GLU C 1 74 ? -10.461 7.776 75.542 1.00 31.80 284 GLU C CA 1
ATOM 1917 C C . GLU C 1 74 ? -10.257 6.808 76.721 1.00 30.09 284 GLU C C 1
ATOM 1918 O O . GLU C 1 74 ? -10.589 7.151 77.876 1.00 28.76 284 GLU C O 1
ATOM 1924 N N . ILE C 1 75 ? -9.724 5.605 76.440 1.00 27.20 285 ILE C N 1
ATOM 1925 C CA . ILE C 1 75 ? -9.592 4.586 77.469 1.00 24.78 285 ILE C CA 1
ATOM 1926 C C . ILE C 1 75 ? -8.440 4.820 78.403 1.00 23.65 285 ILE C C 1
ATOM 1927 O O . ILE C 1 75 ? -8.546 4.681 79.634 1.00 22.74 285 ILE C O 1
ATOM 1932 N N . LEU C 1 76 ? -7.301 5.145 77.835 1.00 24.48 286 LEU C N 1
ATOM 1933 C CA . LEU C 1 76 ? -6.141 5.443 78.684 1.00 26.27 286 LEU C CA 1
ATOM 1934 C C . LEU C 1 76 ? -6.359 6.550 79.687 1.00 27.31 286 LEU C C 1
ATOM 1935 O O . LEU C 1 76 ? -5.982 6.407 80.856 1.00 27.79 286 LEU C O 1
ATOM 1940 N N . SER C 1 77 ? -7.020 7.618 79.249 1.00 29.29 287 SER C N 1
ATOM 1941 C CA . SER C 1 77 ? -7.373 8.725 80.144 1.00 32.05 287 SER C CA 1
ATOM 1942 C C . SER C 1 77 ? -8.316 8.369 81.300 1.00 31.13 287 SER C C 1
ATOM 1943 O O . SER C 1 77 ? -8.271 9.013 82.376 1.00 33.67 287 SER C O 1
ATOM 1946 N N . LYS C 1 78 ? -9.167 7.358 81.095 1.00 28.39 288 LYS C N 1
ATOM 1947 C CA . LYS C 1 78 ? -10.035 6.926 82.149 1.00 27.13 288 LYS C CA 1
ATOM 1948 C C . LYS C 1 78 ? -9.301 6.110 83.148 1.00 25.56 288 LYS C C 1
ATOM 1949 O O . LYS C 1 78 ? -9.464 6.298 84.329 1.00 24.02 288 LYS C O 1
ATOM 1955 N N . ILE C 1 79 ? -8.511 5.175 82.637 1.00 26.36 289 ILE C N 1
ATOM 1956 C CA . ILE C 1 79 ? -7.761 4.251 83.490 1.00 27.12 289 ILE C CA 1
ATOM 1957 C C . ILE C 1 79 ? -6.968 4.968 84.563 1.00 27.52 289 ILE C C 1
ATOM 1958 O O . ILE C 1 79 ? -7.034 4.636 85.729 1.00 26.60 289 ILE C O 1
ATOM 1963 N N . TYR C 1 80 ? -6.262 5.993 84.164 1.00 31.57 290 TYR C N 1
ATOM 1964 C CA . TYR C 1 80 ? -5.407 6.731 85.111 1.00 34.89 290 TYR C CA 1
ATOM 1965 C C . TYR C 1 80 ? -6.094 7.580 86.155 1.00 33.85 290 TYR C C 1
ATOM 1966 O O . TYR C 1 80 ? -5.595 7.669 87.310 1.00 34.81 290 TYR C O 1
ATOM 1975 N N . HIS C 1 81 ? -7.263 8.149 85.860 1.00 30.16 291 HIS C N 1
ATOM 1976 C CA . HIS C 1 81 ? -7.943 8.722 86.990 1.00 29.73 291 HIS C CA 1
ATOM 1977 C C . HIS C 1 81 ? -8.669 7.678 87.842 1.00 29.10 291 HIS C C 1
ATOM 1978 O O . HIS C 1 81 ? -8.785 7.832 89.066 1.00 28.92 291 HIS C O 1
ATOM 1985 N N . ILE C 1 82 ? -9.080 6.561 87.231 1.00 29.29 292 ILE C N 1
ATOM 1986 C CA . ILE C 1 82 ? -9.646 5.449 88.004 1.00 29.81 292 ILE C CA 1
ATOM 1987 C C . ILE C 1 82 ? -8.614 4.771 88.937 1.00 30.68 292 ILE C C 1
ATOM 1988 O O . ILE C 1 82 ? -8.914 4.471 90.100 1.00 31.11 292 ILE C O 1
ATOM 1993 N N . GLU C 1 83 ? -7.395 4.545 88.465 1.00 32.45 293 GLU C N 1
ATOM 1994 C CA . GLU C 1 83 ? -6.378 4.094 89.408 1.00 36.35 293 GLU C CA 1
ATOM 1995 C C . GLU C 1 83 ? -6.210 5.055 90.580 1.00 36.99 293 GLU C C 1
ATOM 1996 O O . GLU C 1 83 ? -6.103 4.609 91.714 1.00 39.81 293 GLU C O 1
ATOM 2002 N N . ASN C 1 84 ? -6.211 6.365 90.362 1.00 35.72 294 ASN C N 1
ATOM 2003 C CA . ASN C 1 84 ? -6.188 7.250 91.542 1.00 35.69 294 ASN C CA 1
ATOM 2004 C C . ASN C 1 84 ? -7.349 7.077 92.435 1.00 37.65 294 ASN C C 1
ATOM 2005 O O . ASN C 1 84 ? -7.227 7.196 93.651 1.00 37.34 294 ASN C O 1
ATOM 2010 N N . GLU C 1 85 ? -8.519 6.928 91.804 1.00 39.88 295 GLU C N 1
ATOM 2011 C CA . GLU C 1 85 ? -9.769 6.812 92.541 1.00 42.99 295 GLU C CA 1
ATOM 2012 C C . GLU C 1 85 ? -9.699 5.668 93.534 1.00 45.36 295 GLU C C 1
ATOM 2013 O O . GLU C 1 85 ? -10.322 5.763 94.583 1.00 46.53 295 GLU C O 1
ATOM 2019 N N . ILE C 1 86 ? -8.961 4.608 93.177 1.00 47.71 296 ILE C N 1
ATOM 2020 C CA . ILE C 1 86 ? -8.568 3.527 94.097 1.00 50.53 296 ILE C CA 1
ATOM 2021 C C . ILE C 1 86 ? -7.526 3.971 95.165 1.00 50.99 296 ILE C C 1
ATOM 2022 O O . ILE C 1 86 ? -7.850 4.313 96.321 1.00 51.71 296 ILE C O 1
#

Solvent-accessible surface area: 14754 Å² total; per-residue (Å²): 100,59,139,12,87,120,77,5,105,78,0,18,55,60,0,128,115,8,58,86,42,9,60,146,1,98,108,60,5,82,91,23,4,45,40,142,66,4,36,57,78,122,58,16,52,30,81,95,60,5,54,24,74,97,74,6,56,67,22,18,108,83,5,45,131,99,5,100,70,0,65,79,50,0,96,124,2,65,128,93,102,67,68,155,124,18,70,135,85,13,120,79,0,16,66,43,0,118,90,0,64,81,16,9,61,130,6,87,52,65,6,84,88,13,4,48,55,152,69,5,41,66,80,101,60,8,40,23,84,90,60,4,51,22,56,99,86,10,49,76,25,13,150,111,6,54,57,99,0,111,113,4,11,62,50,1,109,125,9,56,104,97,50,83,129,94,78,152,13,81,61,66,8,118,71,0,38,65,60,2,141,93,5,77,48,15,8,61,116,2,89,49,71,6,84,97,18,3,55,50,147,70,6,42,58,74,98,58,6,43,21,27,99,61,5,58,21,68,99,70,3,77,90,34,18,50,99,2,102,174,57,7,57,62,0,29,74,40,0,111,97,2,62,126,97,92

Foldseek 3Di:
DVVVVVVVVVVVVVVVVVVVVVVVVVVVVVVDDDPVVDDDPVRDDDPVVDDDPVSVVVVVVVVVVVVVVVVVVVVVVVVVD/DVVVVVVVVVVVVVVVVVVVVVVVVVVVVVVVDDDPVPDDDPVRDDDPVPDDDPVSVVVVVVVVVVVVVVVVVVVVVVVVVVVD/DVVVVVVVVVVVVVVVVVVVVVVVVVVVVVVDDDPVRDDDCVRDDDPVPDDDPVSVVVVCVVVVVVVCVVVVVVVVVVVVD

Organism: NCBI:txid890399

Secondary structure (DSSP, 8-state):
-HHHHHHHHHHHHHHHHHHHHHHHHHHHHTTBPBGGGS--GGG---GGG---HHHHHHHHHHHHHHHHHHHHHHHHHHHH-/-HHHHHHHHHHHHHHHHHHHHHHHHHHHHHTTBPBGGGS--GGG---GGG---HHHHHHHHHHHHHHHHHHHHHHHHHHHHHH-/-HHHHHHHHHHHHHHHHHHHHHHHHHHHHTTBPBGGGS--GGGS--GGG---HHHHHHHHHHHHHHHHHHHHHHHHHHHH-

Radius of gyration: 35.24 Å; Cα contacts (8 Å, |Δi|>4): 213; chains: 3; bounding box: 49×19×115 Å

B-factor: mean 45.32, std 19.36, range [15.33, 111.27]